Protein AF-A0A849BM01-F1 (afdb_monomer)

InterPro domains:
  IPR004089 Methyl-accepting chemotaxis protein (MCP) signalling domain [PF00015] (185-339)
  IPR004089 Methyl-accepting chemotaxis protein (MCP) signalling domain [PS50111] (153-347)
  IPR004089 Methyl-accepting chemotaxis protein (MCP) signalling domain [SM00283] (125-347)
  IPR004090 Chemotaxis methyl-accepting receptor [PR00260] (34-54)
  IPR004090 Chemotaxis methyl-accepting receptor [PR00260] (223-250)
  IPR004090 Chemotaxis methyl-accepting receptor [PR00260] (252-281)

Radius of gyration: 84.21 Å; Cα contacts (8 Å, |Δi|>4): 215; chains: 1; bounding box: 151×44×224 Å

Sequence (347 aa):
MVCAGVLVHVGGGLTDLHIWFYVLLAAVALYQQWVPFVLAVVFVAVHHAVMGVWMPAAVFTTPAALEHPVRFALLHAVFILAEGVFLAYGWKYTEAAEAARRAEAERAAERHRSEAAVHAQLGEERLRAAEQEAGALRARHERAEALRGRLVALQEGSSRLSQDVAVAGTVMGGLHQAIDEIGRAASSATTTARRADEEARESAAAVARLTATIGQIDQMATAIGAIAGQTNLLALNATIEAARAGSAGRGFAVVAGEVKELAQETSRATESISAVVETVRGDVAAAARTLEGIQGVVGGVVAAQATIAAAVDEQSAATAQAQQAMAGATSEAAAMAEQLGAVARLA

pLDDT: mean 91.63, std 5.75, range [59.59, 98.06]

Structure (mmCIF, N/CA/C/O backbone):
data_AF-A0A849BM01-F1
#
_entry.id   AF-A0A849BM01-F1
#
loop_
_atom_site.group_PDB
_atom_site.id
_atom_site.type_symbol
_atom_site.label_atom_id
_atom_site.label_alt_id
_atom_site.label_comp_id
_atom_site.label_asym_id
_atom_site.label_entity_id
_atom_site.label_seq_id
_atom_site.pdbx_PDB_ins_code
_atom_site.Cartn_x
_atom_site.Cartn_y
_atom_site.Cartn_z
_atom_site.occupancy
_atom_site.B_iso_or_equiv
_atom_site.auth_seq_id
_atom_site.auth_comp_id
_atom_site.auth_asym_id
_atom_site.auth_atom_id
_atom_site.pdbx_PDB_model_num
ATOM 1 N N . MET A 1 1 ? 66.451 27.607 -116.332 1.00 83.44 1 MET A N 1
ATOM 2 C CA . MET A 1 1 ? 66.734 26.997 -117.650 1.00 83.44 1 MET A CA 1
ATOM 3 C C . MET A 1 1 ? 67.242 27.992 -118.689 1.00 83.44 1 MET A C 1
ATOM 5 O O . MET A 1 1 ? 68.300 27.742 -119.245 1.00 83.44 1 MET A O 1
ATOM 9 N N . VAL A 1 2 ? 66.585 29.140 -118.908 1.00 82.12 2 VAL A N 1
ATOM 10 C CA . VAL A 1 2 ? 67.051 30.173 -119.867 1.00 82.12 2 VAL A CA 1
ATOM 11 C C . VAL A 1 2 ? 68.503 30.613 -119.625 1.00 82.12 2 VAL A C 1
ATOM 13 O O . VAL A 1 2 ? 69.282 30.652 -120.569 1.00 82.12 2 VAL A O 1
ATOM 16 N N . CYS A 1 3 ? 68.908 30.853 -118.371 1.00 83.50 3 CYS A N 1
ATOM 17 C CA . CYS A 1 3 ? 70.286 31.250 -118.051 1.00 83.50 3 CYS A CA 1
ATOM 18 C C . CYS A 1 3 ? 71.337 30.200 -118.445 1.00 83.50 3 CYS A C 1
ATOM 20 O O . CYS A 1 3 ? 72.424 30.578 -118.862 1.00 83.50 3 CYS A O 1
ATOM 22 N N . ALA A 1 4 ? 71.019 28.903 -118.358 1.00 83.69 4 ALA A N 1
ATOM 23 C CA . ALA A 1 4 ? 71.924 27.847 -118.817 1.00 83.69 4 ALA A CA 1
ATOM 24 C C . ALA A 1 4 ? 72.056 27.854 -120.347 1.00 83.69 4 ALA A C 1
ATOM 26 O O . ALA A 1 4 ? 73.163 27.726 -120.858 1.00 83.69 4 ALA A O 1
ATOM 27 N N . GLY A 1 5 ? 70.961 28.119 -121.072 1.00 81.88 5 GLY A N 1
ATOM 28 C CA . GLY A 1 5 ? 71.010 28.326 -122.524 1.00 81.88 5 GLY A CA 1
ATOM 29 C C . GLY A 1 5 ? 71.860 29.537 -122.919 1.00 81.88 5 GLY A C 1
ATOM 30 O O . GLY A 1 5 ? 72.675 29.449 -123.832 1.00 81.88 5 GLY A O 1
ATOM 31 N N . VAL A 1 6 ? 71.734 30.651 -122.188 1.00 84.25 6 VAL A N 1
ATOM 32 C CA . VAL A 1 6 ? 72.588 31.836 -122.386 1.00 84.25 6 VAL A CA 1
ATOM 33 C C . VAL A 1 6 ? 74.054 31.514 -122.093 1.00 84.25 6 VAL A C 1
ATOM 35 O O . VAL A 1 6 ? 74.925 31.910 -122.862 1.00 84.25 6 VAL A O 1
ATOM 38 N N . LEU A 1 7 ? 74.336 30.770 -121.021 1.00 85.06 7 LEU A N 1
ATOM 39 C CA . LEU A 1 7 ? 75.696 30.402 -120.629 1.00 85.06 7 LEU A CA 1
ATOM 40 C C . LEU A 1 7 ? 76.385 29.536 -121.691 1.00 85.06 7 LEU A C 1
ATOM 42 O O . LEU A 1 7 ? 77.523 29.820 -122.058 1.00 85.06 7 LEU A O 1
ATOM 46 N N . VAL A 1 8 ? 75.682 28.535 -122.230 1.00 83.00 8 VAL A N 1
ATOM 47 C CA . VAL A 1 8 ? 76.173 27.709 -123.345 1.00 83.00 8 VAL A CA 1
ATOM 48 C C . VAL A 1 8 ? 76.478 28.567 -124.573 1.00 83.00 8 VAL A C 1
ATOM 50 O O . VAL A 1 8 ? 77.537 28.416 -125.183 1.00 83.00 8 VAL A O 1
ATOM 53 N N . HIS A 1 9 ? 75.587 29.503 -124.909 1.00 82.81 9 HIS A N 1
ATOM 54 C CA . HIS A 1 9 ? 75.765 30.375 -126.066 1.00 82.81 9 HIS A CA 1
ATOM 55 C C . HIS A 1 9 ? 76.978 31.309 -125.917 1.00 82.81 9 HIS A C 1
ATOM 57 O O . HIS A 1 9 ? 77.808 31.390 -126.820 1.00 82.81 9 HIS A O 1
ATOM 63 N N . VAL A 1 10 ? 77.121 31.971 -124.763 1.00 84.88 10 VAL A N 1
ATOM 64 C CA . VAL A 1 10 ? 78.263 32.858 -124.465 1.00 84.88 10 VAL A CA 1
ATOM 65 C C . VAL A 1 10 ? 79.579 32.080 -124.414 1.00 84.88 10 VAL A C 1
ATOM 67 O O . VAL A 1 10 ? 80.612 32.591 -124.835 1.00 84.88 10 VAL A O 1
ATOM 70 N N . GLY A 1 11 ? 79.546 30.828 -123.957 1.00 81.81 11 GLY A N 1
ATOM 71 C CA . GLY A 1 11 ? 80.697 29.930 -123.966 1.00 81.81 11 GLY A CA 1
ATOM 72 C C . GLY A 1 11 ? 81.050 29.351 -125.337 1.00 81.81 11 GLY A C 1
ATOM 73 O O . GLY A 1 11 ? 81.861 28.433 -125.393 1.00 81.81 11 GLY A O 1
ATOM 74 N N . GLY A 1 12 ? 80.443 29.820 -126.433 1.00 80.06 12 GLY A N 1
ATOM 75 C CA . GLY A 1 12 ? 80.745 29.340 -127.784 1.00 80.06 12 GLY A CA 1
ATOM 76 C C . GLY A 1 12 ? 80.321 27.890 -128.036 1.00 80.06 12 GLY A C 1
ATOM 77 O O . GLY A 1 12 ? 80.965 27.197 -128.817 1.00 80.06 12 GLY A O 1
ATOM 78 N N . GLY A 1 13 ? 79.279 27.413 -127.348 1.00 77.38 13 GLY A N 1
ATOM 79 C CA . GLY A 1 13 ? 78.757 26.055 -127.513 1.00 77.38 13 GLY A CA 1
ATOM 80 C C . GLY A 1 13 ? 79.538 24.968 -126.774 1.00 77.38 13 GLY A C 1
ATOM 81 O O . GLY A 1 13 ? 79.318 23.790 -127.043 1.00 77.38 13 GLY A O 1
ATOM 82 N N . LEU A 1 14 ? 80.442 25.325 -125.848 1.00 82.44 14 LEU A N 1
ATOM 83 C CA . LEU A 1 14 ? 81.193 24.360 -125.034 1.00 82.44 14 LEU A CA 1
ATOM 84 C C . LEU A 1 14 ? 80.266 23.308 -124.407 1.00 82.44 14 LEU A C 1
ATOM 86 O O . LEU A 1 14 ? 79.379 23.620 -123.606 1.00 82.44 14 LEU A O 1
ATOM 90 N N . THR A 1 15 ? 80.499 22.039 -124.747 1.00 75.25 15 THR A N 1
ATOM 91 C CA . THR A 1 15 ? 79.667 20.921 -124.286 1.00 75.25 15 THR A CA 1
ATOM 92 C C . THR A 1 15 ? 79.675 20.792 -122.757 1.00 75.25 15 THR A C 1
ATOM 94 O O . THR A 1 15 ? 78.630 20.536 -122.170 1.00 75.25 15 THR A O 1
ATOM 97 N N . ASP A 1 16 ? 80.783 21.119 -122.087 1.00 81.00 16 ASP A N 1
ATOM 98 C CA . ASP A 1 16 ? 80.897 21.097 -120.620 1.00 81.00 16 ASP A CA 1
ATOM 99 C C . ASP A 1 16 ? 79.884 22.020 -119.920 1.00 81.00 16 ASP A C 1
ATOM 101 O O . ASP A 1 16 ? 79.384 21.704 -118.839 1.00 81.00 16 ASP A O 1
ATOM 105 N N . LEU A 1 17 ? 79.509 23.142 -120.548 1.00 84.31 17 LEU A N 1
ATOM 106 C CA . LEU A 1 17 ? 78.522 24.068 -119.982 1.00 84.31 17 LEU A CA 1
ATOM 107 C C . LEU A 1 17 ? 77.099 23.497 -119.997 1.00 84.31 17 LEU A C 1
ATOM 109 O O . LEU A 1 17 ? 76.247 23.979 -119.253 1.00 84.31 17 LEU A O 1
ATOM 113 N N . HIS A 1 18 ? 76.838 22.436 -120.765 1.00 81.44 18 HIS A N 1
ATOM 114 C CA . HIS A 1 18 ? 75.534 21.774 -120.796 1.00 81.44 18 HIS A CA 1
ATOM 115 C C . HIS A 1 18 ? 75.241 20.998 -119.508 1.00 81.44 18 HIS A C 1
ATOM 117 O O . HIS A 1 18 ? 74.073 20.786 -119.183 1.00 81.44 18 HIS A O 1
ATOM 123 N N . ILE A 1 19 ? 76.269 20.654 -118.721 1.00 83.81 19 ILE A N 1
ATOM 124 C CA . ILE A 1 19 ? 76.117 20.033 -117.395 1.00 83.81 19 ILE A CA 1
ATOM 125 C C . ILE A 1 19 ? 75.231 20.901 -116.481 1.00 83.81 19 ILE A C 1
ATOM 127 O O . ILE A 1 19 ? 74.490 20.377 -115.650 1.00 83.81 19 ILE A O 1
ATOM 131 N N . TRP A 1 20 ? 75.204 22.224 -116.683 1.00 85.81 20 TRP A N 1
ATOM 132 C CA . TRP A 1 20 ? 74.316 23.123 -115.940 1.00 85.81 20 TRP A CA 1
ATOM 133 C C . TRP A 1 20 ? 72.826 22.822 -116.123 1.00 85.81 20 TRP A C 1
ATOM 135 O O . TRP A 1 20 ? 72.047 23.096 -115.211 1.00 85.81 20 TRP A O 1
ATOM 145 N N . PHE A 1 21 ? 72.404 22.249 -117.254 1.00 86.06 21 PHE A N 1
ATOM 146 C CA . PHE A 1 21 ? 71.015 21.824 -117.431 1.00 86.06 21 PHE A CA 1
ATOM 147 C C . PHE A 1 21 ? 70.650 20.656 -116.511 1.00 86.06 21 PHE A C 1
ATOM 149 O O . PHE A 1 21 ? 69.574 20.697 -115.921 1.00 86.06 21 PHE A O 1
ATOM 156 N N . TYR A 1 22 ? 71.560 19.697 -116.323 1.00 86.56 22 TYR A N 1
ATOM 157 C CA . TYR A 1 22 ? 71.401 18.564 -115.402 1.00 86.56 22 TYR A CA 1
ATOM 158 C C . TYR A 1 22 ? 71.317 19.060 -113.948 1.00 86.56 22 TYR A C 1
ATOM 160 O O . TYR A 1 22 ? 70.348 18.809 -113.234 1.00 86.56 22 TYR A O 1
ATOM 168 N N . VAL A 1 23 ? 72.256 19.925 -113.535 1.00 87.94 23 VAL A N 1
ATOM 169 C CA . VAL A 1 23 ? 72.251 20.532 -112.186 1.00 87.94 23 VAL A CA 1
ATOM 170 C C . VAL A 1 23 ? 70.958 21.307 -111.916 1.00 87.94 23 VAL A C 1
ATOM 172 O O . VAL A 1 23 ? 70.355 21.163 -110.851 1.00 87.94 23 VAL A O 1
ATOM 175 N N . LEU A 1 24 ? 70.505 22.122 -112.874 1.00 89.69 24 LEU A N 1
ATOM 176 C CA . LEU A 1 24 ? 69.254 22.864 -112.731 1.00 89.69 24 LEU A CA 1
ATOM 177 C C . LEU A 1 24 ? 68.032 21.942 -112.723 1.00 89.69 24 LEU A C 1
ATOM 179 O O . LEU A 1 24 ? 67.061 22.257 -112.041 1.00 89.69 24 LEU A O 1
ATOM 183 N N . LEU A 1 25 ? 68.052 20.827 -113.455 1.00 87.31 25 LEU A N 1
ATOM 184 C CA . LEU A 1 25 ? 66.941 19.881 -113.484 1.00 87.31 25 LEU A CA 1
ATOM 185 C C . LEU A 1 25 ? 66.826 19.127 -112.154 1.00 87.31 25 LEU A C 1
ATOM 187 O O . LEU A 1 25 ? 65.727 19.033 -111.606 1.00 87.31 25 LEU A O 1
ATOM 191 N N . ALA A 1 26 ? 67.955 18.704 -111.581 1.00 88.00 26 ALA A N 1
ATOM 192 C CA . ALA A 1 26 ? 68.028 18.167 -110.225 1.00 88.00 26 ALA A CA 1
ATOM 193 C C . ALA A 1 26 ? 67.560 19.188 -109.174 1.00 88.00 26 ALA A C 1
ATOM 195 O O . ALA A 1 26 ? 66.763 18.853 -108.299 1.00 88.00 26 ALA A O 1
ATOM 196 N N . ALA A 1 27 ? 67.977 20.454 -109.289 1.00 89.44 27 ALA A N 1
ATOM 197 C CA . ALA A 1 27 ? 67.532 21.516 -108.387 1.00 89.44 27 ALA A CA 1
ATOM 198 C C . ALA A 1 27 ? 66.018 21.775 -108.485 1.00 89.44 27 ALA A C 1
ATOM 200 O O . ALA A 1 27 ? 65.357 21.927 -107.462 1.00 89.44 27 ALA A O 1
ATOM 201 N N . VAL A 1 28 ? 65.444 21.784 -109.694 1.00 88.81 28 VAL A N 1
ATOM 202 C CA . VAL A 1 28 ? 63.988 21.905 -109.891 1.00 88.81 28 VAL A CA 1
ATOM 203 C C . VAL A 1 28 ? 63.251 20.689 -109.320 1.00 88.81 28 VAL A C 1
ATOM 205 O O . VAL A 1 28 ? 62.192 20.856 -108.718 1.00 88.81 28 VAL A O 1
ATOM 208 N N . ALA A 1 29 ? 63.809 19.481 -109.440 1.00 87.62 29 ALA A N 1
ATOM 209 C CA . ALA A 1 29 ? 63.222 18.272 -108.862 1.00 87.62 29 ALA A CA 1
ATOM 210 C C . ALA A 1 29 ? 63.144 18.310 -107.323 1.00 87.62 29 ALA A C 1
ATOM 212 O O . ALA A 1 29 ? 62.211 17.741 -106.758 1.00 87.62 29 ALA A O 1
ATOM 213 N N . LEU A 1 30 ? 64.044 19.033 -106.640 1.00 87.25 30 LEU A N 1
ATOM 214 C CA . LEU A 1 30 ? 63.975 19.233 -105.182 1.00 87.25 30 LEU A CA 1
ATOM 215 C C . LEU A 1 30 ? 62.735 20.013 -104.736 1.00 87.25 30 LEU A C 1
ATOM 217 O O . LEU A 1 30 ? 62.290 19.839 -103.605 1.00 87.25 30 LEU A O 1
ATOM 221 N N . TYR A 1 31 ? 62.158 20.844 -105.608 1.00 86.75 31 TYR A N 1
ATOM 222 C CA . TYR A 1 31 ? 60.896 21.520 -105.306 1.00 86.75 31 TYR A CA 1
ATOM 223 C C . TYR A 1 31 ? 59.705 20.559 -105.321 1.00 86.75 31 TYR A C 1
ATOM 225 O O . TYR A 1 31 ? 58.654 20.937 -104.817 1.00 86.75 31 TYR A O 1
ATOM 233 N N . GLN A 1 32 ? 59.856 19.341 -105.868 1.00 85.62 32 GLN A N 1
ATOM 234 C CA . GLN A 1 32 ? 58.831 18.291 -105.842 1.00 85.62 32 GLN A CA 1
ATOM 235 C C . GLN A 1 32 ? 57.480 18.762 -106.402 1.00 85.62 32 GLN A C 1
ATOM 237 O O . GLN A 1 32 ? 56.413 18.581 -105.818 1.00 85.62 32 GLN A O 1
ATOM 242 N N . GLN A 1 33 ? 57.530 19.438 -107.547 1.00 90.12 33 GLN A N 1
ATOM 243 C CA . GLN A 1 33 ? 56.361 20.000 -108.216 1.00 90.12 33 GLN A CA 1
ATOM 244 C C . GLN A 1 33 ? 56.375 19.548 -109.680 1.00 90.12 33 GLN A C 1
ATOM 246 O O . GLN A 1 33 ? 57.326 19.815 -110.418 1.00 90.12 33 GLN A O 1
ATOM 251 N N . TRP A 1 34 ? 55.304 18.878 -110.119 1.00 86.00 34 TRP A N 1
ATOM 252 C CA . TRP A 1 34 ? 55.250 18.239 -111.442 1.00 86.00 34 TRP A CA 1
ATOM 253 C C . TRP A 1 34 ? 55.311 19.271 -112.560 1.00 86.00 34 TRP A C 1
ATOM 255 O O . TRP A 1 34 ? 56.017 19.081 -113.545 1.00 86.00 34 TRP A O 1
ATOM 265 N N . VAL A 1 35 ? 54.604 20.387 -112.377 1.00 90.31 35 VAL A N 1
ATOM 266 C CA . VAL A 1 35 ? 54.522 21.470 -113.359 1.00 90.31 35 VAL A CA 1
ATOM 267 C C . VAL A 1 35 ? 55.908 22.055 -113.682 1.00 90.31 35 VAL A C 1
ATOM 269 O O . VAL A 1 35 ? 56.307 21.971 -114.842 1.00 90.31 35 VAL A O 1
ATOM 272 N N . PRO A 1 36 ? 56.693 22.598 -112.726 1.00 89.94 36 PRO A N 1
ATOM 273 C CA . PRO A 1 36 ? 58.012 23.151 -113.033 1.00 89.94 36 PRO A CA 1
ATOM 274 C C . PRO A 1 36 ? 59.017 22.086 -113.483 1.00 89.94 36 PRO A C 1
ATOM 276 O O . PRO A 1 36 ? 59.841 22.387 -114.343 1.00 89.94 36 PRO A O 1
ATOM 279 N N . PHE A 1 37 ? 58.939 20.852 -112.973 1.00 90.19 37 PHE A N 1
ATOM 280 C CA . PHE A 1 37 ? 59.826 19.767 -113.397 1.00 90.19 37 PHE A CA 1
ATOM 281 C C . PHE A 1 37 ? 59.596 19.372 -114.861 1.00 90.19 37 PHE A C 1
ATOM 283 O O . PHE A 1 37 ? 60.530 19.396 -115.659 1.00 90.19 37 PHE A O 1
ATOM 290 N N . VAL A 1 38 ? 58.348 19.093 -115.251 1.00 89.69 38 VAL A N 1
ATOM 291 C CA . VAL A 1 38 ? 58.005 18.736 -116.638 1.00 89.69 38 VAL A CA 1
ATOM 292 C C . VAL A 1 38 ? 58.287 19.899 -117.586 1.00 89.69 38 VAL A C 1
ATOM 294 O O . VAL A 1 38 ? 58.873 19.686 -118.646 1.00 89.69 38 VAL A O 1
ATOM 297 N N . LEU A 1 39 ? 57.945 21.135 -117.205 1.00 91.44 39 LEU A N 1
ATOM 298 C CA . LEU A 1 39 ? 58.266 22.322 -118.004 1.00 91.44 39 LEU A CA 1
ATOM 299 C C . LEU A 1 39 ? 59.776 22.485 -118.207 1.00 91.44 39 LEU A C 1
ATOM 301 O O . LEU A 1 39 ? 60.208 22.836 -119.304 1.00 91.44 39 LEU A O 1
ATOM 305 N N . ALA A 1 40 ? 60.581 22.212 -117.180 1.00 89.56 40 ALA A N 1
ATOM 306 C CA . ALA A 1 40 ? 62.032 22.248 -117.271 1.00 89.56 40 ALA A CA 1
ATOM 307 C C . ALA A 1 40 ? 62.572 21.175 -118.232 1.00 89.56 40 ALA A C 1
ATOM 309 O O . ALA A 1 40 ? 63.361 21.517 -119.112 1.00 89.56 40 ALA A O 1
ATOM 310 N N . VAL A 1 41 ? 62.103 19.922 -118.139 1.00 88.88 41 VAL A N 1
ATOM 311 C CA . VAL A 1 41 ? 62.473 18.841 -119.077 1.00 88.88 41 VAL A CA 1
ATOM 312 C C . VAL A 1 41 ? 62.104 19.209 -120.515 1.00 88.88 41 VAL A C 1
ATOM 314 O O . VAL A 1 41 ? 62.948 19.132 -121.408 1.00 88.88 41 VAL A O 1
ATOM 317 N N . VAL A 1 42 ? 60.862 19.648 -120.744 1.00 89.38 42 VAL A N 1
ATOM 318 C CA . VAL A 1 42 ? 60.367 20.027 -122.077 1.00 89.38 42 VAL A CA 1
ATOM 319 C C . VAL A 1 42 ? 61.163 21.200 -122.640 1.00 89.38 42 VAL A C 1
ATOM 321 O O . VAL A 1 42 ? 61.566 21.153 -123.799 1.00 89.38 42 VAL A O 1
ATOM 324 N N . PHE A 1 43 ? 61.446 22.227 -121.831 1.00 88.44 43 PHE A N 1
ATOM 325 C CA . PHE A 1 43 ? 62.269 23.358 -122.255 1.00 88.44 43 PHE A CA 1
ATOM 326 C C . PHE A 1 43 ? 63.650 22.894 -122.720 1.00 88.44 43 PHE A C 1
ATOM 328 O O . PHE A 1 43 ? 64.092 23.289 -123.796 1.00 88.44 43 PHE A O 1
ATOM 335 N N . VAL A 1 44 ? 64.328 22.053 -121.931 1.00 86.00 44 VAL A N 1
ATOM 336 C CA . VAL A 1 44 ? 65.665 21.552 -122.272 1.00 86.00 44 VAL A CA 1
ATOM 337 C C . VAL A 1 44 ? 65.610 20.708 -123.544 1.00 86.00 44 VAL A C 1
ATOM 339 O O . VAL A 1 44 ? 66.422 20.934 -124.440 1.00 86.00 44 VAL A O 1
ATOM 342 N N . ALA A 1 45 ? 64.630 19.809 -123.664 1.00 84.94 45 ALA A N 1
ATOM 343 C CA . ALA A 1 45 ? 64.448 18.953 -124.834 1.00 84.94 45 ALA A CA 1
ATOM 344 C C . ALA A 1 45 ? 64.203 19.763 -126.118 1.00 84.94 45 ALA A C 1
ATOM 346 O O . ALA A 1 45 ? 64.885 19.552 -127.120 1.00 84.94 45 ALA A O 1
ATOM 347 N N . VAL A 1 46 ? 63.274 20.726 -126.081 1.00 86.12 46 VAL A N 1
ATOM 348 C CA . VAL A 1 46 ? 62.973 21.604 -127.224 1.00 86.12 46 VAL A CA 1
ATOM 349 C C . VAL A 1 46 ? 64.183 22.466 -127.570 1.00 86.12 46 VAL A C 1
ATOM 351 O O . VAL A 1 46 ? 64.560 22.542 -128.736 1.00 86.12 46 VAL A O 1
ATOM 354 N N . HIS A 1 47 ? 64.830 23.073 -126.570 1.00 85.00 47 HIS A N 1
ATOM 355 C CA . HIS A 1 47 ? 66.021 23.894 -126.775 1.00 85.00 47 HIS A CA 1
ATOM 356 C C . HIS A 1 47 ? 67.144 23.101 -127.457 1.00 85.00 47 HIS A C 1
ATOM 358 O O . HIS A 1 47 ? 67.687 23.560 -128.458 1.00 85.00 47 HIS A O 1
ATOM 364 N N . HIS A 1 48 ? 67.451 21.892 -126.981 1.00 80.06 48 HIS A N 1
ATOM 365 C CA . HIS A 1 48 ? 68.512 21.061 -127.557 1.00 80.06 48 HIS A CA 1
ATOM 366 C C . HIS A 1 48 ? 68.161 20.543 -128.954 1.00 80.06 48 HIS A C 1
ATOM 368 O O . HIS A 1 48 ? 69.032 20.509 -129.820 1.00 80.06 48 HIS A O 1
ATOM 374 N N . ALA A 1 49 ? 66.901 20.174 -129.202 1.00 81.81 49 ALA A N 1
ATOM 375 C CA . ALA A 1 49 ? 66.463 19.725 -130.522 1.00 81.81 49 ALA A CA 1
ATOM 376 C C . ALA A 1 49 ? 66.560 20.8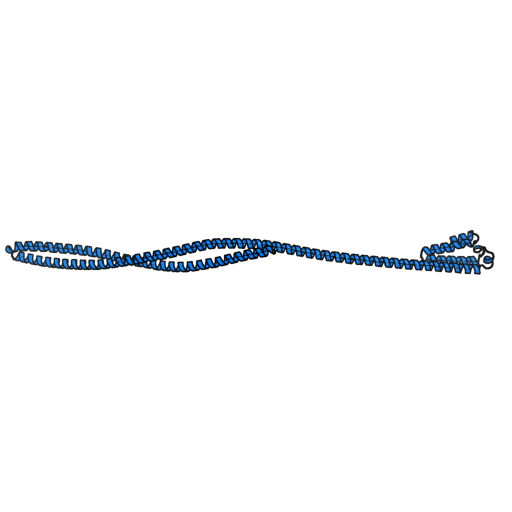49 -131.565 1.00 81.81 49 ALA A C 1
ATOM 378 O O . ALA A 1 49 ? 67.098 20.646 -132.651 1.00 81.81 49 ALA A O 1
ATOM 379 N N . VAL A 1 50 ? 66.077 22.045 -131.220 1.00 84.50 50 VAL A N 1
ATOM 380 C CA . VAL A 1 50 ? 66.086 23.213 -132.110 1.00 84.50 50 VAL A CA 1
ATOM 381 C C . VAL A 1 50 ? 67.514 23.685 -132.372 1.00 84.50 50 VAL A C 1
ATOM 383 O O . VAL A 1 50 ? 67.930 23.798 -133.527 1.00 84.50 50 VAL A O 1
ATOM 386 N N . MET A 1 51 ? 68.287 23.919 -131.309 1.00 82.75 51 MET A N 1
ATOM 387 C CA . MET A 1 51 ? 69.644 24.449 -131.436 1.00 82.75 51 MET A CA 1
ATOM 388 C C . MET A 1 51 ? 70.590 23.423 -132.066 1.00 82.75 51 MET A C 1
ATOM 390 O O . MET A 1 51 ? 71.391 23.784 -132.922 1.00 82.75 51 MET A O 1
ATOM 394 N N . GLY A 1 52 ? 70.453 22.138 -131.724 1.00 80.00 52 GLY A N 1
ATOM 395 C CA . GLY A 1 52 ? 71.281 21.071 -132.283 1.00 80.00 52 GLY A CA 1
ATOM 396 C C . GLY A 1 52 ? 71.080 20.858 -133.786 1.00 80.00 52 GLY A C 1
ATOM 397 O O . GLY A 1 52 ? 72.026 20.477 -134.466 1.00 80.00 52 GLY A O 1
ATOM 398 N N . VAL A 1 53 ? 69.885 21.123 -134.327 1.00 82.62 53 VAL A N 1
ATOM 399 C CA . VAL A 1 53 ? 69.595 20.948 -135.763 1.00 82.62 53 VAL A CA 1
ATOM 400 C C . VAL A 1 53 ? 69.907 22.203 -136.576 1.00 82.62 53 VAL A C 1
ATOM 402 O O . VAL A 1 53 ? 70.512 22.098 -137.641 1.00 82.62 53 VAL A O 1
ATOM 405 N N . TRP A 1 54 ? 69.499 23.387 -136.111 1.00 85.12 54 TRP A N 1
ATOM 406 C CA . TRP A 1 54 ? 69.626 24.621 -136.900 1.00 85.12 54 TRP A CA 1
ATOM 407 C C . TRP A 1 54 ? 70.932 25.373 -136.675 1.00 85.12 54 TRP A C 1
ATOM 409 O O . TRP A 1 54 ? 71.394 26.073 -137.573 1.00 85.12 54 TRP A O 1
ATOM 419 N N . MET A 1 55 ? 71.533 25.243 -135.495 1.00 84.50 55 MET A N 1
ATOM 420 C CA . MET A 1 55 ? 72.767 25.939 -135.135 1.00 84.50 55 MET A CA 1
ATOM 421 C C . MET A 1 55 ? 73.709 24.991 -134.379 1.00 84.50 55 MET A C 1
ATOM 423 O O . MET A 1 55 ? 74.047 25.262 -133.227 1.00 84.50 55 MET A O 1
ATOM 427 N N . PRO A 1 56 ? 74.163 23.884 -134.999 1.00 81.75 56 PRO A N 1
ATOM 428 C CA . PRO A 1 56 ? 74.943 22.856 -134.307 1.00 81.75 56 PRO A CA 1
ATOM 429 C C . PRO A 1 56 ? 76.225 23.407 -133.667 1.00 81.75 56 PRO A C 1
ATOM 431 O O . PRO A 1 56 ? 76.584 22.989 -132.572 1.00 81.75 56 PRO A O 1
ATOM 434 N N . ALA A 1 57 ? 76.857 24.414 -134.279 1.00 80.31 57 ALA A N 1
ATOM 435 C CA . ALA A 1 57 ? 78.032 25.096 -133.725 1.00 80.31 57 ALA A CA 1
ATOM 436 C C . ALA A 1 57 ? 77.761 25.907 -132.443 1.00 80.31 57 ALA A C 1
ATOM 438 O O . ALA A 1 57 ? 78.698 26.261 -131.739 1.00 80.31 57 ALA A O 1
ATOM 439 N N . ALA A 1 58 ? 76.497 26.196 -132.117 1.00 79.38 58 ALA A N 1
ATOM 440 C CA . ALA A 1 58 ? 76.114 26.854 -130.868 1.00 79.38 58 ALA A CA 1
ATOM 441 C C . ALA A 1 58 ? 75.902 25.866 -129.702 1.00 79.38 58 ALA A C 1
ATOM 443 O O . ALA A 1 58 ? 75.652 26.307 -128.583 1.00 79.38 58 ALA A O 1
ATOM 444 N N . VAL A 1 59 ? 75.977 24.554 -129.959 1.00 76.44 59 VAL A N 1
ATOM 445 C CA . VAL A 1 59 ? 75.675 23.469 -129.000 1.00 76.44 59 VAL A CA 1
ATOM 446 C C . VAL A 1 59 ? 76.830 22.467 -128.897 1.00 76.44 59 VAL A C 1
ATOM 448 O O . VAL A 1 59 ? 77.088 21.904 -127.836 1.00 76.44 59 VAL A O 1
ATOM 451 N N . PHE A 1 60 ? 77.538 22.231 -130.001 1.00 80.81 60 PHE A N 1
ATOM 452 C CA . PHE A 1 60 ? 78.588 21.228 -130.105 1.00 80.81 60 PHE A CA 1
ATOM 453 C C . PHE A 1 60 ? 79.907 21.858 -130.554 1.00 80.81 60 PHE A C 1
ATOM 455 O O . PHE A 1 60 ? 79.944 22.600 -131.532 1.00 80.81 60 PHE A O 1
ATOM 462 N N . THR A 1 61 ? 81.007 21.510 -129.883 1.00 81.88 61 THR A N 1
ATOM 463 C CA . THR A 1 61 ? 82.352 22.032 -130.196 1.00 81.88 61 THR A CA 1
ATOM 464 C C . THR A 1 61 ? 83.304 20.998 -130.787 1.00 81.88 61 THR A C 1
ATOM 466 O O . THR A 1 61 ? 84.372 21.360 -131.277 1.00 81.88 61 THR A O 1
ATOM 469 N N . THR A 1 62 ? 82.956 19.708 -130.764 1.00 81.69 62 THR A N 1
ATOM 470 C CA . THR A 1 62 ? 83.825 18.652 -131.302 1.00 81.69 62 THR A CA 1
ATOM 471 C C . THR A 1 62 ? 83.556 18.415 -132.794 1.00 81.69 62 THR A C 1
ATOM 473 O O . THR A 1 62 ? 82.391 18.400 -133.202 1.00 81.69 62 THR A O 1
ATOM 476 N N . PRO A 1 63 ? 84.593 18.163 -133.621 1.00 79.44 63 PRO A N 1
ATOM 477 C CA . PRO A 1 63 ? 84.413 17.919 -135.056 1.00 79.44 63 PRO A CA 1
ATOM 478 C C . PRO A 1 63 ? 83.402 16.801 -135.359 1.00 79.44 63 PRO A C 1
ATOM 480 O O . PRO A 1 63 ? 82.509 16.972 -136.183 1.00 79.44 63 PRO A O 1
ATOM 483 N N . ALA A 1 64 ? 83.463 15.697 -134.605 1.00 81.50 64 ALA A N 1
ATOM 484 C CA . ALA A 1 64 ? 82.553 14.560 -134.756 1.00 81.50 64 ALA A CA 1
ATOM 485 C C . ALA A 1 64 ? 81.079 14.904 -134.457 1.00 81.50 64 ALA A C 1
ATOM 487 O O . ALA A 1 64 ? 80.171 14.324 -135.054 1.00 81.50 64 ALA A O 1
ATOM 488 N N . ALA A 1 65 ? 80.826 15.839 -133.538 1.00 78.88 65 ALA A N 1
ATOM 489 C CA . ALA A 1 65 ? 79.472 16.275 -133.215 1.00 78.88 65 ALA A CA 1
ATOM 490 C C . ALA A 1 65 ? 78.933 17.295 -134.228 1.00 78.88 65 ALA A C 1
ATOM 492 O O . ALA A 1 65 ? 77.733 17.306 -134.491 1.00 78.88 65 ALA A O 1
ATOM 493 N N . LEU A 1 66 ? 79.805 18.095 -134.849 1.00 79.81 66 LEU A N 1
ATOM 494 C CA . LEU A 1 66 ? 79.433 19.026 -135.919 1.00 79.81 66 LEU A CA 1
ATOM 495 C C . LEU A 1 66 ? 79.076 18.311 -137.231 1.00 79.81 66 LEU A C 1
ATOM 497 O O . LEU A 1 66 ? 78.159 18.744 -137.924 1.00 79.81 66 LEU A O 1
ATOM 501 N N . GLU A 1 67 ? 79.748 17.203 -137.557 1.00 83.69 67 GLU A N 1
ATOM 502 C CA . GLU A 1 67 ? 79.429 16.382 -138.739 1.00 83.69 67 GLU A CA 1
ATOM 503 C C . GLU A 1 67 ? 78.141 15.556 -138.563 1.00 83.69 67 GLU A C 1
ATOM 505 O O . GLU A 1 67 ? 77.435 15.256 -139.532 1.00 83.69 67 GLU A O 1
ATOM 510 N N . HIS A 1 68 ? 77.808 15.179 -137.323 1.00 85.75 68 HIS A N 1
ATOM 511 C CA . HIS A 1 68 ? 76.663 14.322 -136.996 1.00 85.75 68 HIS A CA 1
ATOM 512 C C . HIS A 1 68 ? 75.814 14.849 -135.819 1.00 85.75 68 HIS A C 1
ATOM 514 O O . HIS A 1 68 ? 75.595 14.125 -134.837 1.00 85.75 68 HIS A O 1
ATOM 520 N N . PRO A 1 69 ? 75.255 16.068 -135.913 1.00 81.62 69 PRO A N 1
ATOM 521 C CA . PRO A 1 69 ? 74.627 16.745 -134.776 1.00 81.62 69 PRO A CA 1
ATOM 522 C C . PRO A 1 69 ? 73.381 16.027 -134.244 1.00 81.62 69 PRO A C 1
ATOM 524 O O . PRO A 1 69 ? 73.156 15.968 -133.037 1.00 81.62 69 PRO A O 1
ATOM 527 N N . VAL A 1 70 ? 72.603 15.387 -135.124 1.00 83.19 70 VAL A N 1
ATOM 528 C CA . VAL A 1 70 ? 71.398 14.634 -134.733 1.00 83.19 70 VAL A CA 1
ATOM 529 C C . VAL A 1 70 ? 71.742 13.427 -133.853 1.00 83.19 70 VAL A C 1
ATOM 531 O O . VAL A 1 70 ? 71.030 13.143 -132.892 1.00 83.19 70 VAL A O 1
ATOM 534 N N . ARG A 1 71 ? 72.852 12.727 -134.133 1.00 84.56 71 ARG A N 1
ATOM 535 C CA . ARG A 1 71 ? 73.276 11.563 -133.333 1.00 84.56 71 ARG A CA 1
ATOM 536 C C . ARG A 1 71 ? 73.672 11.981 -131.915 1.00 84.56 71 ARG A C 1
ATOM 538 O O . ARG A 1 71 ? 73.274 11.328 -130.955 1.00 84.56 71 ARG A O 1
ATOM 545 N N . PHE A 1 72 ? 74.405 13.086 -131.780 1.00 80.56 72 PHE A N 1
ATOM 546 C CA . PHE A 1 72 ? 74.810 13.623 -130.477 1.00 80.56 72 PHE A CA 1
ATOM 547 C C . PHE A 1 72 ? 73.642 14.231 -129.688 1.00 80.56 72 PHE A C 1
ATOM 549 O O . PHE A 1 72 ? 73.594 14.070 -128.466 1.00 80.56 72 PHE A O 1
ATOM 556 N N . ALA A 1 73 ? 72.672 14.856 -130.364 1.00 81.38 73 ALA A N 1
ATOM 557 C CA . ALA A 1 73 ? 71.436 15.330 -129.741 1.00 81.38 73 ALA A CA 1
ATOM 558 C C . ALA A 1 73 ? 70.582 14.168 -129.197 1.00 81.38 73 ALA A C 1
ATOM 560 O O . ALA A 1 73 ? 70.079 14.248 -128.078 1.00 81.38 73 ALA A O 1
ATOM 561 N N . LEU A 1 74 ? 70.473 13.061 -129.944 1.00 83.62 74 LEU A N 1
ATOM 562 C CA . LEU A 1 74 ? 69.792 11.845 -129.479 1.00 83.62 74 LEU A CA 1
ATOM 563 C C . LEU A 1 74 ? 70.479 11.235 -128.252 1.00 83.62 74 LEU A C 1
ATOM 565 O O . LEU A 1 74 ? 69.801 10.855 -127.301 1.00 83.62 74 LEU A O 1
ATOM 569 N N . LEU A 1 75 ? 71.814 11.182 -128.240 1.00 83.94 75 LEU A N 1
ATOM 570 C CA . LEU A 1 75 ? 72.569 10.708 -127.080 1.00 83.94 75 LEU A CA 1
ATOM 571 C C . LEU A 1 75 ? 72.301 11.570 -125.832 1.00 83.94 75 LEU A C 1
ATOM 573 O O . LEU A 1 75 ? 72.036 11.030 -124.761 1.00 83.94 75 LEU A O 1
ATOM 577 N N . HIS A 1 76 ? 72.302 12.900 -125.969 1.00 81.06 76 HIS A N 1
ATOM 578 C CA . HIS A 1 76 ? 71.953 13.814 -124.872 1.00 81.06 76 HIS A CA 1
ATOM 579 C C . HIS A 1 76 ? 70.510 13.626 -124.391 1.00 81.06 76 HIS A C 1
ATOM 581 O O . HIS A 1 76 ? 70.259 13.626 -123.188 1.00 81.06 76 HIS A O 1
ATOM 587 N N . ALA A 1 77 ? 69.565 13.415 -125.312 1.00 83.12 77 ALA A N 1
ATOM 588 C CA . ALA A 1 77 ? 68.173 13.150 -124.963 1.00 83.12 77 ALA A CA 1
ATOM 589 C C . ALA A 1 77 ? 68.020 11.880 -124.106 1.00 83.12 77 ALA A C 1
ATOM 591 O O . ALA A 1 77 ? 67.221 11.874 -123.171 1.00 83.12 77 ALA A O 1
ATOM 592 N N . VAL A 1 78 ? 68.816 10.833 -124.366 1.00 86.50 78 VAL A N 1
ATOM 593 C CA . VAL A 1 78 ? 68.840 9.615 -123.535 1.00 86.50 78 VAL A CA 1
ATOM 594 C C . VAL A 1 78 ? 69.320 9.917 -122.113 1.00 86.50 78 VAL A C 1
ATOM 596 O O . VAL A 1 78 ? 68.696 9.453 -121.160 1.00 86.50 78 VAL A O 1
ATOM 599 N N . PHE A 1 79 ? 70.379 10.714 -121.945 1.00 86.12 79 PHE A N 1
ATOM 600 C CA . PHE A 1 79 ? 70.882 11.077 -120.615 1.00 86.12 79 PHE A CA 1
ATOM 601 C C . PHE A 1 79 ? 69.903 11.958 -119.828 1.00 86.12 79 PHE A C 1
ATOM 603 O O . PHE A 1 79 ? 69.685 11.698 -118.647 1.00 86.12 79 PHE A O 1
ATOM 610 N N . ILE A 1 80 ? 69.256 12.932 -120.476 1.00 84.06 80 ILE A N 1
ATOM 611 C CA . ILE A 1 80 ? 68.219 13.770 -119.846 1.00 84.06 80 ILE A CA 1
ATOM 612 C C . ILE A 1 80 ? 67.005 12.926 -119.442 1.00 84.06 80 ILE A C 1
ATOM 614 O O . ILE A 1 80 ? 66.447 13.118 -118.363 1.00 84.06 80 ILE A O 1
ATOM 618 N N . LEU A 1 81 ? 66.591 11.970 -120.281 1.00 86.94 81 LEU A N 1
ATOM 619 C CA . LEU A 1 81 ? 65.502 11.054 -119.944 1.00 86.94 81 LEU A CA 1
ATOM 620 C C . LEU A 1 81 ? 65.872 10.173 -118.744 1.00 86.94 81 LEU A C 1
ATOM 622 O O . LEU A 1 81 ? 65.066 10.028 -117.827 1.00 86.94 81 LEU A O 1
ATOM 626 N N . ALA A 1 82 ? 67.082 9.608 -118.736 1.00 88.94 82 ALA A N 1
ATOM 627 C CA . ALA A 1 82 ? 67.569 8.788 -117.633 1.00 88.94 82 ALA A CA 1
ATOM 628 C C . ALA A 1 82 ? 67.611 9.585 -116.320 1.00 88.94 82 ALA A C 1
ATOM 630 O O . ALA A 1 82 ? 67.055 9.137 -115.318 1.00 88.94 82 ALA A O 1
ATOM 631 N N . GLU A 1 83 ? 68.192 10.787 -116.331 1.00 88.69 83 GLU A N 1
ATOM 632 C CA . GLU A 1 83 ? 68.195 11.691 -115.177 1.00 88.69 83 GLU A CA 1
ATOM 633 C C . GLU A 1 83 ? 66.768 12.021 -114.721 1.00 88.69 83 GLU A C 1
ATOM 635 O O . GLU A 1 83 ? 66.448 11.877 -113.541 1.00 88.69 83 GLU A O 1
ATOM 640 N N . GLY A 1 84 ? 65.889 12.402 -115.651 1.00 87.62 84 GLY A N 1
ATOM 641 C CA . GLY A 1 84 ? 64.502 12.741 -115.349 1.00 87.62 84 GLY A CA 1
ATOM 642 C C . GLY A 1 84 ? 63.744 11.593 -114.673 1.00 87.62 84 GLY A C 1
ATOM 643 O O . GLY A 1 84 ? 63.001 11.819 -113.717 1.00 87.62 84 GLY A O 1
ATOM 644 N N . VAL A 1 85 ? 63.979 10.353 -115.112 1.00 90.00 85 VAL A N 1
ATOM 645 C CA . VAL A 1 85 ? 63.419 9.144 -114.487 1.00 90.00 85 VAL A CA 1
ATOM 646 C C . VAL A 1 85 ? 63.980 8.929 -113.081 1.00 90.00 85 VAL A C 1
ATOM 648 O O . VAL A 1 85 ? 63.201 8.682 -112.160 1.00 90.00 85 VAL A O 1
ATOM 651 N N . PHE A 1 86 ? 65.298 9.049 -112.880 1.00 90.56 86 PHE A N 1
ATOM 652 C CA . PHE A 1 86 ? 65.913 8.891 -111.556 1.00 90.56 86 PHE A CA 1
ATOM 653 C C . PHE A 1 86 ? 65.430 9.951 -110.559 1.00 90.56 86 PHE A C 1
ATOM 655 O O . PHE A 1 86 ? 65.120 9.614 -109.416 1.00 90.56 86 PHE A O 1
ATOM 662 N N . LEU A 1 87 ? 65.305 11.208 -110.989 1.00 89.81 87 LEU A N 1
ATOM 663 C CA . LEU A 1 87 ? 64.794 12.300 -110.160 1.00 89.81 87 LEU A CA 1
ATOM 664 C C . LEU A 1 87 ? 63.317 12.097 -109.799 1.00 89.81 87 LEU A C 1
ATOM 666 O O . LEU A 1 87 ? 62.950 12.228 -108.631 1.00 89.81 87 LEU A O 1
ATOM 670 N N . ALA A 1 88 ? 62.477 11.712 -110.765 1.00 87.50 88 ALA A N 1
ATOM 671 C CA . ALA A 1 88 ? 61.067 11.412 -110.514 1.00 87.50 88 ALA A CA 1
ATOM 672 C C . ALA A 1 88 ? 60.888 10.195 -109.587 1.00 87.50 88 ALA A C 1
ATOM 674 O O . ALA A 1 88 ? 60.018 10.200 -108.714 1.00 87.50 88 ALA A O 1
ATOM 675 N N . TYR A 1 89 ? 61.726 9.164 -109.736 1.00 89.25 89 TYR A N 1
ATOM 676 C CA . TYR A 1 89 ? 61.741 8.006 -108.843 1.00 89.25 89 TYR A CA 1
ATOM 677 C C . TYR A 1 89 ? 62.175 8.388 -107.421 1.00 89.25 89 TYR A C 1
ATOM 679 O O . TYR A 1 89 ? 61.502 8.020 -106.458 1.00 89.25 89 TYR A O 1
ATOM 687 N N . GLY A 1 90 ? 63.257 9.164 -107.287 1.00 87.12 90 GLY A N 1
ATOM 688 C CA . GLY A 1 90 ? 63.747 9.665 -106.002 1.00 87.12 90 GLY A CA 1
ATOM 689 C C . GLY A 1 90 ? 62.701 10.507 -105.274 1.00 87.12 90 GLY A C 1
ATOM 690 O O . GLY A 1 90 ? 62.435 10.269 -104.097 1.00 87.12 90 GLY A O 1
ATOM 691 N N . TRP A 1 91 ? 62.031 11.411 -105.993 1.00 87.44 91 TRP A N 1
ATOM 692 C CA . TRP A 1 91 ? 60.905 12.176 -105.463 1.00 87.44 91 TRP A CA 1
ATOM 693 C C . TRP A 1 91 ? 59.767 11.256 -104.989 1.00 87.44 91 TRP A C 1
ATOM 695 O O . TRP A 1 91 ? 59.387 11.316 -103.817 1.00 87.44 91 TRP A O 1
ATOM 705 N N . LYS A 1 92 ? 59.270 10.341 -105.833 1.00 85.31 92 LYS A N 1
ATOM 706 C CA . LYS A 1 92 ? 58.178 9.422 -105.459 1.00 85.31 92 LYS A CA 1
ATOM 707 C C . LYS A 1 92 ? 58.518 8.569 -104.229 1.00 85.31 92 LYS A C 1
ATOM 709 O O . LYS A 1 92 ? 57.653 8.311 -103.394 1.00 85.31 92 LYS A O 1
ATOM 714 N N . TYR A 1 93 ? 59.776 8.151 -104.094 1.00 88.38 93 TYR A N 1
ATOM 715 C CA . TYR A 1 93 ? 60.262 7.439 -102.913 1.00 88.38 93 TYR A CA 1
ATOM 716 C C . TYR A 1 93 ? 60.232 8.320 -101.653 1.00 88.38 93 TYR A C 1
ATOM 718 O O . TYR A 1 93 ? 59.759 7.877 -100.605 1.00 88.38 93 TYR A O 1
ATOM 726 N N . THR A 1 94 ? 60.680 9.578 -101.743 1.00 86.94 94 THR A N 1
ATOM 727 C CA . THR A 1 94 ? 60.634 10.518 -100.608 1.00 86.94 94 THR A CA 1
ATOM 728 C C . THR A 1 94 ? 59.211 10.873 -100.179 1.00 86.94 94 THR A C 1
ATOM 730 O O . THR A 1 94 ? 58.939 10.903 -98.980 1.00 86.94 94 THR A O 1
ATOM 733 N N . GLU A 1 95 ? 58.288 11.048 -101.126 1.00 87.69 95 GLU A N 1
ATOM 734 C CA . GLU A 1 95 ? 56.875 11.329 -100.850 1.00 87.69 95 GLU A CA 1
ATOM 735 C C . GLU A 1 95 ? 56.206 10.150 -100.125 1.00 87.69 95 GLU A C 1
ATOM 737 O O . GLU A 1 95 ? 55.537 10.337 -99.107 1.00 87.69 95 GLU A O 1
ATOM 742 N N . ALA A 1 96 ? 56.457 8.916 -100.580 1.00 88.25 96 ALA A N 1
ATOM 743 C CA . ALA A 1 96 ? 55.963 7.709 -99.918 1.00 88.25 96 ALA A CA 1
ATOM 744 C C . ALA A 1 96 ? 56.531 7.550 -98.495 1.00 88.25 96 ALA A C 1
ATOM 746 O O . ALA A 1 96 ? 55.797 7.195 -97.570 1.00 88.25 96 ALA A O 1
ATOM 747 N N . ALA A 1 97 ? 57.819 7.850 -98.297 1.00 87.38 97 ALA A N 1
ATOM 748 C CA . ALA A 1 97 ? 58.454 7.807 -96.981 1.00 87.38 97 ALA A CA 1
ATOM 749 C C . ALA A 1 97 ? 57.902 8.884 -96.027 1.00 87.38 97 ALA A C 1
ATOM 751 O O . ALA A 1 97 ? 57.722 8.623 -94.837 1.00 87.38 97 ALA A O 1
ATOM 752 N N . GLU A 1 98 ? 57.608 10.089 -96.521 1.00 88.12 98 GLU A N 1
ATOM 753 C CA . GLU A 1 98 ? 56.960 11.141 -95.732 1.00 88.12 98 GLU A CA 1
ATOM 754 C C . GLU A 1 98 ? 55.516 10.801 -95.369 1.00 88.12 98 GLU A C 1
AT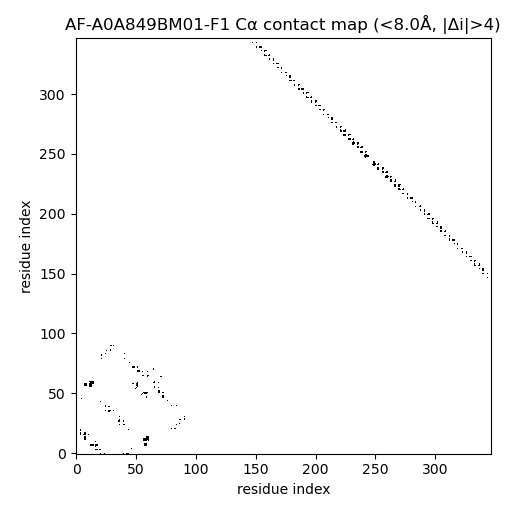OM 756 O O . GLU A 1 98 ? 55.124 10.992 -94.217 1.00 88.12 98 GLU A O 1
ATOM 761 N N . ALA A 1 99 ? 54.744 10.257 -96.311 1.00 89.12 99 ALA A N 1
ATOM 762 C CA . ALA A 1 99 ? 53.381 9.804 -96.058 1.00 89.12 99 ALA A CA 1
ATOM 763 C C . ALA A 1 99 ? 53.342 8.694 -94.993 1.00 89.12 99 ALA A C 1
ATOM 765 O O . ALA A 1 99 ? 52.523 8.755 -94.075 1.00 89.12 99 ALA A O 1
ATOM 766 N N . ALA A 1 100 ? 54.269 7.730 -95.056 1.00 89.50 100 ALA A N 1
ATOM 767 C CA . ALA A 1 100 ? 54.398 6.675 -94.051 1.00 89.50 100 ALA A CA 1
ATOM 768 C C . ALA A 1 100 ? 54.729 7.238 -92.657 1.00 89.50 100 ALA A C 1
ATOM 770 O O . ALA A 1 100 ? 54.050 6.901 -91.688 1.00 89.50 100 ALA A O 1
ATOM 771 N N . ARG A 1 101 ? 55.699 8.162 -92.555 1.00 88.62 101 ARG A N 1
ATOM 772 C CA . ARG A 1 101 ? 56.051 8.819 -91.282 1.00 88.62 101 ARG A CA 1
ATOM 773 C C . ARG A 1 101 ? 54.890 9.619 -90.687 1.00 88.62 101 ARG A C 1
ATOM 775 O O . ARG A 1 101 ? 54.681 9.567 -89.478 1.00 88.62 101 ARG A O 1
ATOM 782 N N . ARG A 1 102 ? 54.131 10.352 -91.512 1.00 90.25 102 ARG A N 1
ATOM 783 C CA . ARG A 1 102 ? 52.945 11.103 -91.058 1.00 90.25 102 ARG A CA 1
ATOM 784 C C . ARG A 1 102 ? 51.861 10.158 -90.540 1.00 90.25 102 ARG A C 1
ATOM 786 O O . ARG A 1 102 ? 51.377 10.361 -89.432 1.00 90.25 102 ARG A O 1
ATOM 793 N N . ALA A 1 103 ? 51.566 9.083 -91.273 1.00 90.25 103 ALA A N 1
ATOM 794 C CA . ALA A 1 103 ? 50.595 8.077 -90.847 1.00 90.25 103 ALA A CA 1
ATOM 795 C C . ALA A 1 103 ? 51.015 7.363 -89.546 1.00 90.25 103 ALA A C 1
ATOM 797 O O . ALA A 1 103 ? 50.177 7.079 -88.691 1.00 90.25 103 ALA A O 1
ATOM 798 N N . GLU A 1 104 ? 52.305 7.073 -89.358 1.00 89.75 104 GLU A N 1
ATOM 799 C CA . GLU A 1 104 ? 52.824 6.508 -88.106 1.00 89.75 104 GLU A CA 1
ATOM 800 C C . GLU A 1 104 ? 52.726 7.490 -86.932 1.00 89.75 104 GLU A C 1
ATOM 802 O O . GLU A 1 104 ? 52.307 7.085 -85.844 1.00 89.75 104 GLU A O 1
ATOM 807 N N . ALA A 1 105 ? 53.053 8.768 -87.149 1.00 89.38 105 ALA A N 1
ATOM 808 C CA . ALA A 1 105 ? 52.940 9.818 -86.140 1.00 89.38 105 ALA A CA 1
ATOM 809 C C . ALA A 1 105 ? 51.480 10.060 -85.718 1.00 89.38 105 ALA A C 1
ATOM 811 O O . ALA A 1 105 ? 51.200 10.162 -84.524 1.00 89.38 105 ALA A O 1
ATOM 812 N N . GLU A 1 106 ? 50.542 10.081 -86.669 1.00 91.38 106 GLU A N 1
ATOM 813 C CA . GLU A 1 106 ? 49.103 10.187 -86.395 1.00 91.38 106 GLU A CA 1
ATOM 814 C C . GLU A 1 106 ? 48.602 8.992 -85.579 1.00 91.38 106 GLU A C 1
ATOM 816 O O . GLU A 1 106 ? 47.985 9.183 -84.530 1.00 91.38 106 GLU A O 1
ATOM 821 N N . ARG A 1 107 ? 48.957 7.762 -85.976 1.00 90.81 107 ARG A N 1
ATOM 822 C CA . ARG A 1 107 ? 48.606 6.544 -85.224 1.00 90.81 107 ARG A CA 1
ATOM 823 C C . ARG A 1 107 ? 49.208 6.536 -83.818 1.00 90.81 107 ARG A C 1
ATOM 825 O O . ARG A 1 107 ? 48.567 6.062 -82.884 1.00 90.81 107 ARG A O 1
ATOM 832 N N . ALA A 1 108 ? 50.436 7.025 -83.643 1.00 89.06 108 ALA A N 1
ATOM 833 C CA . ALA A 1 108 ? 51.061 7.145 -82.326 1.00 89.06 108 ALA A CA 1
ATOM 834 C C . ALA A 1 108 ? 50.356 8.198 -81.456 1.00 89.06 108 ALA A C 1
ATOM 836 O O . ALA A 1 108 ? 50.074 7.934 -80.288 1.00 89.06 108 ALA A O 1
ATOM 837 N N . ALA A 1 109 ? 50.000 9.353 -82.026 1.00 91.38 109 ALA A N 1
ATOM 838 C CA . ALA A 1 109 ? 49.245 10.395 -81.334 1.00 91.38 109 ALA A CA 1
ATOM 839 C C . ALA A 1 109 ? 47.823 9.939 -80.962 1.00 91.38 109 ALA A C 1
ATOM 841 O O . ALA A 1 109 ? 47.326 10.271 -79.888 1.00 91.38 109 ALA A O 1
ATOM 842 N N . GLU A 1 110 ? 47.153 9.162 -81.816 1.00 91.19 110 GLU A N 1
ATOM 843 C CA . GLU A 1 110 ? 45.870 8.524 -81.501 1.00 91.19 110 GLU A CA 1
ATOM 844 C C . GLU A 1 110 ? 45.997 7.507 -80.369 1.00 91.19 110 GLU A C 1
ATOM 846 O O . GLU A 1 110 ? 45.215 7.582 -79.422 1.00 91.19 110 GLU A O 1
ATOM 851 N N . ARG A 1 111 ? 47.011 6.628 -80.405 1.00 90.38 111 ARG A N 1
ATOM 852 C CA . ARG A 1 111 ? 47.278 5.688 -79.305 1.00 90.38 111 ARG A CA 1
ATOM 853 C C . ARG A 1 111 ? 47.499 6.421 -77.986 1.00 90.38 111 ARG A C 1
ATOM 855 O O . ARG A 1 111 ? 46.774 6.145 -77.038 1.00 90.38 111 ARG A O 1
ATOM 862 N N . HIS A 1 112 ? 48.378 7.422 -77.946 1.00 89.19 112 HIS A N 1
ATOM 863 C CA . HIS A 1 112 ? 48.617 8.201 -76.727 1.00 89.19 112 HIS A CA 1
ATOM 864 C C . HIS A 1 112 ? 47.378 8.954 -76.233 1.00 89.19 112 HIS A C 1
ATOM 866 O O . HIS A 1 112 ? 47.139 9.004 -75.030 1.00 89.19 112 HIS A O 1
ATOM 872 N N . ARG A 1 113 ? 46.553 9.509 -77.133 1.00 91.25 113 ARG A N 1
ATOM 873 C CA . ARG A 1 113 ? 45.273 10.126 -76.745 1.00 91.25 113 ARG A CA 1
ATOM 874 C C . ARG A 1 113 ? 44.296 9.098 -76.179 1.00 91.25 113 ARG A C 1
ATOM 876 O O . ARG A 1 113 ? 43.644 9.390 -75.183 1.00 91.25 113 ARG A O 1
ATOM 883 N N . SER A 1 114 ? 44.213 7.910 -76.779 1.00 88.75 114 SER A N 1
ATOM 884 C CA . SER A 1 114 ? 43.353 6.827 -76.290 1.00 88.75 114 SER A CA 1
ATOM 885 C C . SER A 1 114 ? 43.817 6.297 -74.930 1.00 88.75 114 SER A C 1
ATOM 887 O O . SER A 1 114 ? 43.001 6.159 -74.026 1.00 88.75 114 SER A O 1
ATOM 889 N N . GLU A 1 115 ? 45.126 6.108 -74.737 1.00 92.25 115 GLU A N 1
ATOM 890 C CA . GLU A 1 115 ? 45.728 5.718 -73.459 1.00 92.25 115 GLU A CA 1
ATOM 891 C C . GLU A 1 115 ? 45.475 6.784 -72.389 1.00 92.25 115 GLU A C 1
ATOM 893 O O . GLU A 1 115 ? 45.003 6.461 -71.302 1.00 92.25 115 GLU A O 1
ATOM 898 N N . ALA A 1 116 ? 45.710 8.064 -72.700 1.00 91.44 116 ALA A N 1
ATOM 899 C CA . ALA A 1 116 ? 45.441 9.168 -71.782 1.00 91.44 116 ALA A CA 1
ATOM 900 C C . ALA A 1 116 ? 43.951 9.263 -71.409 1.00 91.44 116 ALA A C 1
ATOM 902 O O . ALA A 1 116 ? 43.635 9.486 -70.242 1.00 91.44 116 ALA A O 1
ATOM 903 N N . ALA A 1 117 ? 43.040 9.049 -72.366 1.00 92.12 117 ALA A N 1
ATOM 904 C CA . ALA A 1 117 ? 41.600 9.032 -72.114 1.00 92.12 117 ALA A CA 1
ATOM 905 C C . ALA A 1 117 ? 41.189 7.863 -71.201 1.00 92.12 117 ALA A C 1
ATOM 907 O O . ALA A 1 117 ? 40.443 8.072 -70.246 1.00 92.12 117 ALA A O 1
ATOM 908 N N . VAL A 1 118 ? 41.722 6.657 -71.433 1.00 93.31 118 VAL A N 1
ATOM 909 C CA . VAL A 1 118 ? 41.483 5.486 -70.570 1.00 93.31 118 VAL A CA 1
ATOM 910 C C . VAL A 1 118 ? 42.045 5.716 -69.165 1.00 93.31 118 VAL A C 1
ATOM 912 O O . VAL A 1 118 ? 41.364 5.440 -68.178 1.00 93.31 118 VAL A O 1
ATOM 915 N N . HIS A 1 119 ? 43.258 6.262 -69.045 1.00 91.12 119 HIS A N 1
ATOM 916 C CA . HIS A 1 119 ? 43.856 6.589 -67.749 1.00 91.12 119 HIS A CA 1
ATOM 917 C C . HIS A 1 119 ? 43.070 7.669 -66.995 1.00 91.12 119 HIS A C 1
ATOM 919 O O . HIS A 1 119 ? 42.897 7.546 -65.782 1.00 91.12 119 HIS A O 1
ATOM 925 N N . ALA A 1 120 ? 42.565 8.690 -67.692 1.00 92.25 120 ALA A N 1
ATOM 926 C CA . ALA A 1 120 ? 41.712 9.717 -67.104 1.00 92.25 120 ALA A CA 1
ATOM 927 C C . ALA A 1 120 ? 40.380 9.129 -66.614 1.00 92.25 120 ALA A C 1
ATOM 929 O O . ALA A 1 120 ? 40.004 9.364 -65.467 1.00 92.25 120 ALA A O 1
ATOM 930 N N . GLN A 1 121 ? 39.716 8.297 -67.428 1.00 93.31 121 GLN A N 1
ATOM 931 C CA . GLN A 1 121 ? 38.468 7.633 -67.041 1.00 93.31 121 GLN A CA 1
ATOM 932 C C . GLN A 1 121 ? 38.669 6.718 -65.824 1.00 93.31 121 GLN A C 1
ATOM 934 O O . GLN A 1 121 ? 37.906 6.794 -64.864 1.00 93.31 121 GLN A O 1
ATOM 939 N N . LEU A 1 122 ? 39.728 5.901 -65.819 1.00 94.00 122 LEU A N 1
ATOM 940 C CA . LEU A 1 122 ? 40.058 5.045 -64.677 1.00 94.00 122 LEU A CA 1
ATOM 941 C C . LEU A 1 122 ? 40.375 5.873 -63.418 1.00 94.00 122 LEU A C 1
ATOM 943 O O . LEU A 1 122 ? 40.041 5.464 -62.306 1.00 94.00 122 LEU A O 1
ATOM 947 N N . GLY A 1 123 ? 41.019 7.033 -63.580 1.00 92.19 123 GLY A N 1
ATOM 948 C CA . GLY A 1 123 ? 41.271 7.987 -62.500 1.00 92.19 123 GLY A CA 1
ATOM 949 C C . GLY A 1 123 ? 39.980 8.548 -61.901 1.00 92.19 123 GLY A C 1
ATOM 950 O O . GLY A 1 123 ? 39.827 8.541 -60.679 1.00 92.19 123 GLY A O 1
ATOM 951 N N . GLU A 1 124 ? 39.029 8.962 -62.743 1.00 94.25 124 GLU A N 1
ATOM 952 C CA . GLU A 1 124 ? 37.706 9.420 -62.301 1.00 94.25 124 GLU A CA 1
ATOM 953 C C . GLU A 1 124 ? 36.907 8.312 -61.607 1.00 94.25 124 GLU A C 1
ATOM 955 O O . GLU A 1 124 ? 36.314 8.554 -60.558 1.00 94.25 124 GLU A O 1
ATOM 960 N N . GLU A 1 125 ? 36.894 7.093 -62.154 1.00 93.81 125 GLU A N 1
ATOM 961 C CA . GLU A 1 125 ? 36.196 5.954 -61.546 1.00 93.81 125 GLU A CA 1
ATOM 962 C C . GLU A 1 125 ? 36.771 5.611 -60.167 1.00 93.81 125 GLU A C 1
ATOM 964 O O . GLU A 1 125 ? 36.013 5.404 -59.218 1.00 93.81 125 GLU A O 1
ATOM 969 N N . ARG A 1 126 ? 38.102 5.625 -60.019 1.00 93.88 126 ARG A N 1
ATOM 970 C CA . ARG A 1 126 ? 38.766 5.429 -58.721 1.00 93.88 126 ARG A CA 1
ATOM 971 C C . ARG A 1 126 ? 38.455 6.545 -57.734 1.00 93.88 126 ARG A C 1
ATOM 973 O O . ARG A 1 126 ? 38.243 6.250 -56.561 1.00 93.88 126 ARG A O 1
ATOM 980 N N . LEU A 1 127 ? 38.408 7.800 -58.186 1.00 94.50 127 LEU A N 1
ATOM 981 C CA . LEU A 1 127 ? 38.037 8.926 -57.330 1.00 94.50 127 LEU A CA 1
ATOM 982 C C . LEU A 1 127 ? 36.586 8.791 -56.852 1.00 94.50 127 LEU A C 1
ATOM 984 O O . LEU A 1 127 ? 36.341 8.875 -55.653 1.00 94.50 127 LEU A O 1
ATOM 988 N N . ARG A 1 128 ? 35.645 8.484 -57.756 1.00 94.12 128 ARG A N 1
ATOM 989 C CA . ARG A 1 128 ? 34.235 8.239 -57.403 1.00 94.12 128 ARG A CA 1
ATOM 990 C C . ARG A 1 128 ? 34.089 7.073 -56.423 1.00 94.12 128 ARG A C 1
ATOM 992 O O . ARG A 1 128 ? 33.336 7.185 -55.460 1.00 94.12 128 ARG A O 1
ATOM 999 N N . ALA A 1 129 ? 34.815 5.974 -56.636 1.00 94.06 129 ALA A N 1
ATOM 1000 C CA . ALA A 1 129 ? 34.816 4.834 -55.719 1.00 94.06 129 ALA A CA 1
ATOM 1001 C C . ALA A 1 129 ? 35.368 5.217 -54.333 1.00 94.06 129 ALA A C 1
ATOM 1003 O O . ALA A 1 129 ? 34.751 4.895 -53.318 1.00 94.06 129 ALA A O 1
ATOM 1004 N N . ALA A 1 130 ? 36.474 5.967 -54.283 1.00 93.44 130 ALA A N 1
ATOM 1005 C CA . ALA A 1 130 ? 37.060 6.450 -53.034 1.00 93.44 130 ALA A CA 1
ATOM 1006 C C . ALA A 1 130 ? 36.131 7.425 -52.288 1.00 93.44 130 ALA A C 1
ATOM 1008 O O . ALA A 1 130 ? 36.010 7.349 -51.066 1.00 93.44 130 ALA A O 1
ATOM 1009 N N . GLU A 1 131 ? 35.434 8.315 -52.999 1.00 94.62 131 GLU A N 1
ATOM 1010 C CA . GLU A 1 131 ? 34.440 9.224 -52.415 1.00 94.62 131 GLU A CA 1
ATOM 1011 C C . GLU A 1 131 ? 33.235 8.468 -51.840 1.00 94.62 131 GLU A C 1
ATOM 1013 O O . GLU A 1 131 ? 32.776 8.788 -50.741 1.00 94.62 131 GLU A O 1
ATOM 1018 N N . GLN A 1 132 ? 32.745 7.438 -52.539 1.00 95.00 132 GLN A N 1
ATOM 1019 C CA . GLN A 1 132 ? 31.667 6.575 -52.047 1.00 95.00 132 GLN A CA 1
ATOM 1020 C C . GLN A 1 132 ? 32.083 5.806 -50.790 1.00 95.00 132 GLN A C 1
ATOM 1022 O O . GLN A 1 132 ? 31.322 5.758 -49.822 1.00 95.00 132 GLN A O 1
ATOM 1027 N N . GLU A 1 133 ? 33.291 5.243 -50.772 1.00 94.94 133 GLU A N 1
ATOM 1028 C CA . GLU A 1 133 ? 33.821 4.520 -49.615 1.00 94.94 133 GLU A CA 1
ATOM 1029 C C . GLU A 1 133 ? 34.048 5.457 -48.419 1.00 94.94 133 GLU A C 1
ATOM 1031 O O . GLU A 1 133 ? 33.628 5.152 -47.300 1.00 94.94 133 GLU A O 1
ATOM 1036 N N . ALA A 1 134 ? 34.607 6.649 -48.652 1.00 94.19 134 ALA A N 1
ATOM 1037 C CA . ALA A 1 134 ? 34.751 7.678 -47.626 1.00 94.19 134 ALA A CA 1
ATOM 1038 C C . ALA A 1 134 ? 33.388 8.140 -47.078 1.00 94.19 134 ALA A C 1
ATOM 1040 O O . ALA A 1 134 ? 33.234 8.316 -45.867 1.00 94.19 134 ALA A O 1
ATOM 1041 N N . GLY A 1 135 ? 32.382 8.299 -47.944 1.00 95.44 135 GLY A N 1
ATOM 1042 C CA . GLY A 1 135 ? 31.005 8.594 -47.546 1.00 95.44 135 GLY A CA 1
ATOM 104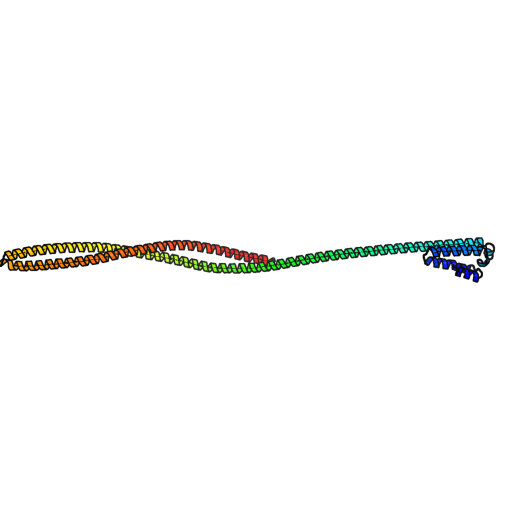3 C C . GLY A 1 135 ? 30.386 7.477 -46.700 1.00 95.44 135 GLY A C 1
ATOM 1044 O O . GLY A 1 135 ? 29.792 7.749 -45.655 1.00 95.44 135 GLY A O 1
ATOM 1045 N N . ALA A 1 136 ? 30.583 6.216 -47.093 1.00 94.56 136 ALA A N 1
ATOM 1046 C CA . ALA A 1 136 ? 30.104 5.050 -46.353 1.00 94.56 136 ALA A CA 1
ATOM 1047 C C . ALA A 1 136 ? 30.771 4.920 -44.973 1.00 94.56 136 ALA A C 1
ATOM 1049 O O . ALA A 1 136 ? 30.088 4.636 -43.984 1.00 94.56 136 ALA A O 1
ATOM 1050 N N . LEU A 1 137 ? 32.080 5.175 -44.882 1.00 94.12 137 LEU A N 1
ATOM 1051 C CA . LEU A 1 137 ? 32.825 5.194 -43.621 1.00 94.12 137 LEU A CA 1
ATOM 1052 C C . LEU A 1 137 ? 32.336 6.305 -42.686 1.00 94.12 137 LEU A C 1
ATOM 1054 O O . LEU A 1 137 ? 32.089 6.032 -41.511 1.00 94.12 137 LEU A O 1
ATOM 1058 N N . ARG A 1 138 ? 32.123 7.527 -43.196 1.00 94.81 138 ARG A N 1
ATOM 1059 C CA . ARG A 1 138 ? 31.554 8.640 -42.411 1.00 94.81 138 ARG A CA 1
ATOM 1060 C C . ARG A 1 138 ? 30.168 8.291 -41.871 1.00 94.81 138 ARG A C 1
ATOM 1062 O O . ARG A 1 138 ? 29.947 8.392 -40.669 1.00 94.81 138 ARG A O 1
ATOM 1069 N N . ALA A 1 139 ? 29.279 7.773 -42.720 1.00 94.38 139 ALA A N 1
ATOM 1070 C CA . ALA A 1 139 ? 27.945 7.348 -42.298 1.00 94.38 139 ALA A CA 1
ATOM 1071 C C . ALA A 1 139 ? 27.990 6.219 -41.251 1.00 94.38 139 ALA A C 1
ATOM 1073 O O . ALA A 1 139 ? 27.171 6.182 -40.331 1.00 94.38 139 ALA A O 1
ATOM 1074 N N . ARG A 1 140 ? 28.947 5.284 -41.357 1.00 93.00 140 ARG A N 1
ATOM 1075 C CA . ARG A 1 140 ? 29.157 4.236 -40.345 1.00 93.00 140 ARG A CA 1
ATOM 1076 C C . ARG A 1 140 ? 29.640 4.824 -39.016 1.00 93.00 140 ARG A C 1
ATOM 1078 O O . ARG A 1 140 ? 29.138 4.405 -37.977 1.00 93.00 140 ARG A O 1
ATOM 1085 N N . HIS A 1 141 ? 30.552 5.794 -39.048 1.00 91.94 141 HIS A N 1
ATOM 1086 C CA . HIS A 1 141 ? 31.056 6.475 -37.854 1.00 91.94 141 HIS A CA 1
ATOM 1087 C C . HIS A 1 141 ? 29.960 7.291 -37.150 1.00 91.94 141 HIS A C 1
ATOM 1089 O O . HIS A 1 141 ? 29.832 7.229 -35.930 1.00 91.94 141 HIS A O 1
ATOM 1095 N N . GLU A 1 142 ? 29.119 8.005 -37.900 1.00 93.62 142 GLU A N 1
ATOM 1096 C CA . GLU A 1 142 ? 27.973 8.739 -37.342 1.00 93.62 142 GLU A CA 1
ATOM 1097 C C . GLU A 1 142 ? 26.961 7.798 -36.674 1.00 93.62 142 GLU A C 1
ATOM 1099 O O . GLU A 1 142 ? 26.492 8.066 -35.568 1.00 93.62 142 GLU A O 1
ATOM 1104 N N . ARG A 1 143 ? 26.660 6.651 -37.303 1.00 92.94 143 ARG A N 1
ATOM 1105 C CA . ARG A 1 143 ? 25.797 5.619 -36.702 1.00 92.94 143 ARG A CA 1
ATOM 1106 C C . ARG A 1 143 ? 26.409 5.017 -35.437 1.00 92.94 143 ARG A C 1
ATOM 1108 O O . ARG A 1 143 ? 25.666 4.753 -34.495 1.00 92.94 143 ARG A O 1
ATOM 1115 N N . ALA A 1 144 ? 27.724 4.799 -35.415 1.00 89.50 144 ALA A N 1
ATOM 1116 C CA . ALA A 1 144 ? 28.432 4.281 -34.248 1.00 89.50 144 ALA A CA 1
ATOM 1117 C C . ALA A 1 144 ? 28.382 5.270 -33.072 1.00 89.50 144 ALA A C 1
ATOM 1119 O O . ALA A 1 144 ? 28.007 4.874 -31.971 1.00 89.50 144 ALA A O 1
ATOM 1120 N N . GLU A 1 145 ? 28.638 6.562 -33.303 1.00 90.25 145 GLU A N 1
ATOM 1121 C CA . GLU A 1 145 ? 28.511 7.591 -32.257 1.00 90.25 145 GLU A CA 1
ATOM 1122 C C . GLU A 1 145 ? 27.066 7.742 -31.763 1.00 90.25 145 GLU A C 1
ATOM 1124 O O . GLU A 1 145 ? 26.827 7.819 -30.556 1.00 90.25 145 GLU A O 1
ATOM 1129 N N . ALA A 1 146 ? 26.079 7.710 -32.665 1.00 91.69 146 ALA A N 1
ATOM 1130 C CA . ALA A 1 146 ? 24.669 7.739 -32.277 1.00 91.69 146 ALA A CA 1
ATOM 1131 C C . ALA A 1 146 ? 24.280 6.515 -31.427 1.00 91.69 146 ALA A C 1
ATOM 1133 O O . ALA A 1 146 ? 23.553 6.647 -30.438 1.00 91.69 146 ALA A O 1
ATOM 1134 N N . LEU A 1 147 ? 24.776 5.324 -31.779 1.00 90.50 147 LEU A N 1
ATOM 1135 C CA . LEU A 1 147 ? 24.584 4.112 -30.984 1.00 90.50 147 LEU A CA 1
ATOM 1136 C C . LEU A 1 147 ? 25.259 4.237 -29.613 1.00 90.50 147 LEU A C 1
ATOM 1138 O O . LEU A 1 147 ? 24.623 3.937 -28.605 1.00 90.50 147 LEU A O 1
ATOM 1142 N N . ARG A 1 148 ? 26.495 4.744 -29.559 1.00 89.38 148 ARG A N 1
ATOM 1143 C CA . ARG A 1 148 ? 27.237 4.976 -28.312 1.00 89.38 148 ARG A CA 1
ATOM 1144 C C . ARG A 1 148 ? 26.484 5.920 -27.377 1.00 89.38 148 ARG A C 1
ATOM 1146 O O . ARG A 1 148 ? 26.317 5.604 -26.202 1.00 89.38 148 ARG A O 1
ATOM 1153 N N . GLY A 1 149 ? 25.950 7.026 -27.898 1.00 90.38 149 GLY A N 1
ATOM 1154 C CA . GLY A 1 149 ? 25.117 7.952 -27.125 1.00 90.38 149 GLY A CA 1
ATOM 1155 C C . GLY A 1 149 ? 23.859 7.287 -26.553 1.00 90.38 149 GLY A C 1
ATOM 1156 O O . GLY A 1 149 ? 23.531 7.477 -25.383 1.00 90.38 149 GLY A O 1
ATOM 1157 N N . ARG A 1 150 ? 23.184 6.440 -27.343 1.00 91.75 150 ARG A N 1
ATOM 1158 C CA . ARG A 1 150 ? 22.016 5.668 -26.878 1.00 91.75 150 ARG A CA 1
ATOM 1159 C C . ARG A 1 150 ? 22.379 4.639 -25.805 1.00 91.75 150 ARG A C 1
ATOM 1161 O O . ARG A 1 150 ? 21.607 4.471 -24.866 1.00 91.75 150 ARG A O 1
ATOM 1168 N N . LEU A 1 151 ? 23.529 3.972 -25.923 1.00 91.00 151 LEU A N 1
ATOM 1169 C CA . LEU A 1 151 ? 24.012 3.010 -24.924 1.00 91.00 151 LEU A CA 1
ATOM 1170 C C . LEU A 1 151 ? 24.310 3.688 -23.582 1.00 91.00 151 LEU A C 1
ATOM 1172 O O . LEU A 1 151 ? 23.901 3.169 -22.546 1.00 91.00 151 LEU A O 1
ATOM 1176 N N . VAL A 1 152 ? 24.939 4.868 -23.597 1.00 90.44 152 VAL A N 1
ATOM 1177 C CA . VAL A 1 152 ? 25.184 5.662 -22.379 1.00 90.44 152 VAL A CA 1
ATOM 1178 C C . VAL A 1 152 ? 23.864 6.045 -21.706 1.00 90.44 152 VAL A C 1
ATOM 1180 O O . VAL A 1 152 ? 23.691 5.797 -20.514 1.00 90.44 152 VAL A O 1
ATOM 1183 N N . ALA A 1 153 ? 22.896 6.560 -22.470 1.00 91.31 153 ALA A N 1
ATOM 1184 C CA . ALA A 1 153 ? 21.580 6.911 -21.932 1.00 91.31 153 ALA A CA 1
ATOM 1185 C C . ALA A 1 153 ? 20.840 5.695 -21.335 1.00 91.31 153 ALA A C 1
ATOM 1187 O O . ALA A 1 153 ? 20.175 5.817 -20.304 1.00 91.31 153 ALA A O 1
ATOM 1188 N N . LEU A 1 154 ? 20.974 4.514 -21.953 1.00 91.81 154 LEU A N 1
ATOM 1189 C CA . LEU A 1 154 ? 20.419 3.263 -21.429 1.00 91.81 154 LEU A CA 1
ATOM 1190 C C . LEU A 1 154 ? 21.125 2.804 -20.146 1.00 91.81 154 LEU A C 1
ATOM 1192 O O . LEU A 1 154 ? 20.444 2.382 -19.216 1.00 91.81 154 LEU A O 1
ATOM 1196 N N . GLN A 1 155 ? 22.453 2.924 -20.048 1.00 88.62 155 GLN A N 1
ATOM 1197 C CA . GLN A 1 155 ? 23.186 2.616 -18.812 1.00 88.62 155 GLN A CA 1
ATOM 1198 C C . GLN A 1 155 ? 22.778 3.538 -17.662 1.00 88.62 155 GLN A C 1
ATOM 1200 O O . GLN A 1 155 ? 22.541 3.065 -16.552 1.00 88.62 155 GLN A O 1
ATOM 1205 N N . GLU A 1 156 ? 22.656 4.841 -17.918 1.00 91.06 156 GLU A N 1
ATOM 1206 C CA . GLU A 1 156 ? 22.163 5.793 -16.921 1.00 91.06 156 GLU A CA 1
ATOM 1207 C C . GLU A 1 156 ? 20.730 5.466 -16.492 1.00 91.06 156 GLU A C 1
ATOM 1209 O O . GLU A 1 156 ? 20.424 5.475 -15.300 1.00 91.06 156 GLU A O 1
ATOM 1214 N N . GLY A 1 157 ? 19.858 5.134 -17.451 1.00 91.19 157 GLY A N 1
ATOM 1215 C CA . GLY A 1 157 ? 18.496 4.677 -17.180 1.00 91.19 157 GLY A CA 1
ATOM 1216 C C . GLY A 1 157 ? 18.461 3.415 -16.317 1.00 91.19 157 GLY A C 1
ATOM 1217 O O . GLY A 1 157 ? 17.721 3.372 -15.338 1.00 91.19 157 GLY A O 1
ATOM 1218 N N . SER A 1 158 ? 19.307 2.430 -16.624 1.00 91.69 158 SER A N 1
ATOM 1219 C CA . SER A 1 158 ? 19.433 1.188 -15.855 1.00 91.69 158 SER A CA 1
ATOM 1220 C C . SER A 1 158 ? 19.949 1.434 -14.435 1.00 91.69 158 SER A C 1
ATOM 1222 O O . SER A 1 158 ? 19.466 0.811 -13.497 1.00 91.69 158 SER A O 1
ATOM 1224 N N . SER A 1 159 ? 20.908 2.348 -14.260 1.00 89.94 159 SER A N 1
ATOM 1225 C CA . SER A 1 159 ? 21.433 2.721 -12.941 1.00 89.94 159 SER A CA 1
ATOM 1226 C C . SER A 1 159 ? 20.367 3.410 -12.083 1.00 89.94 159 SER A C 1
ATOM 1228 O O . SER A 1 159 ? 20.177 3.039 -10.923 1.00 89.94 159 SER A O 1
ATOM 1230 N N . ARG A 1 160 ? 19.614 4.354 -12.671 1.00 92.81 160 ARG A N 1
ATOM 1231 C CA . ARG A 1 160 ? 18.468 4.997 -12.007 1.00 92.81 160 ARG A CA 1
ATOM 1232 C C . ARG A 1 160 ? 17.404 3.976 -11.613 1.00 92.81 160 ARG A C 1
ATOM 1234 O O . ARG A 1 160 ? 16.978 3.979 -10.468 1.00 92.81 160 ARG A O 1
ATOM 1241 N N . LEU A 1 161 ? 17.055 3.051 -12.511 1.00 92.38 161 LEU A N 1
ATOM 1242 C CA . LEU A 1 161 ? 16.099 1.982 -12.214 1.00 92.38 161 LEU A CA 1
ATOM 1243 C C . LEU A 1 161 ? 16.546 1.132 -11.014 1.00 92.38 161 LEU A C 1
ATOM 1245 O O . LEU A 1 161 ? 15.750 0.885 -10.113 1.00 92.38 161 LEU A O 1
ATOM 1249 N N . SER A 1 162 ? 17.817 0.725 -10.958 1.00 91.12 162 SER A N 1
ATOM 1250 C CA . SER A 1 162 ? 18.350 -0.026 -9.813 1.00 91.12 162 SER A CA 1
ATOM 1251 C C . SER A 1 162 ? 18.267 0.761 -8.500 1.00 91.12 162 SER A C 1
ATOM 1253 O O . SER A 1 162 ? 17.964 0.181 -7.458 1.00 91.12 162 SER A O 1
ATOM 1255 N N . GLN A 1 163 ? 18.511 2.076 -8.532 1.00 92.81 163 GLN A N 1
ATOM 1256 C CA . GLN A 1 163 ? 18.355 2.941 -7.358 1.00 92.81 163 GLN A CA 1
ATOM 1257 C C . GLN A 1 163 ? 16.889 3.067 -6.932 1.00 92.81 163 GLN A C 1
ATOM 1259 O O . GLN A 1 163 ? 16.590 2.897 -5.751 1.00 92.81 163 GLN A O 1
ATOM 1264 N N . ASP A 1 164 ? 15.979 3.304 -7.876 1.00 94.25 164 ASP A N 1
ATOM 1265 C CA . ASP A 1 164 ? 14.545 3.433 -7.606 1.00 94.25 164 ASP A CA 1
ATOM 1266 C C . ASP A 1 164 ? 13.977 2.142 -7.001 1.00 94.25 164 ASP A C 1
ATOM 1268 O O . ASP A 1 164 ? 13.223 2.180 -6.026 1.00 94.25 164 ASP A O 1
ATOM 1272 N N . VAL A 1 165 ? 14.400 0.981 -7.512 1.00 94.25 165 VAL A N 1
ATOM 1273 C CA . VAL A 1 165 ? 14.021 -0.325 -6.961 1.00 94.25 165 VAL A CA 1
ATOM 1274 C C . VAL A 1 165 ? 14.629 -0.544 -5.568 1.00 94.25 165 VAL A C 1
ATOM 1276 O O . VAL A 1 165 ? 13.945 -1.043 -4.679 1.00 94.25 165 VAL A O 1
ATOM 1279 N N . ALA A 1 166 ? 15.864 -0.114 -5.302 1.00 91.25 166 ALA A N 1
ATOM 1280 C CA . ALA A 1 166 ? 16.430 -0.190 -3.950 1.00 91.25 166 ALA A CA 1
ATOM 1281 C C . ALA A 1 166 ? 15.658 0.685 -2.938 1.00 91.25 166 ALA A C 1
ATOM 1283 O O . ALA A 1 166 ? 15.370 0.253 -1.815 1.00 91.25 166 ALA A O 1
ATOM 1284 N N . VAL A 1 167 ? 15.272 1.901 -3.345 1.00 95.19 167 VAL A N 1
ATOM 1285 C CA . VAL A 1 167 ? 14.452 2.808 -2.527 1.00 95.19 167 VAL A CA 1
ATOM 1286 C C . VAL A 1 167 ? 13.086 2.192 -2.261 1.00 95.19 167 VAL A C 1
ATOM 1288 O O . VAL A 1 167 ? 12.677 2.086 -1.103 1.00 95.19 167 VAL A O 1
ATOM 1291 N N . ALA A 1 168 ? 12.390 1.729 -3.299 1.00 95.12 168 ALA A N 1
ATOM 1292 C CA . ALA A 1 168 ? 11.086 1.112 -3.118 1.00 95.12 168 ALA A CA 1
ATOM 1293 C C . ALA A 1 168 ? 11.178 -0.186 -2.279 1.00 95.12 168 ALA A C 1
ATOM 1295 O O . ALA A 1 168 ? 10.259 -0.469 -1.517 1.00 95.12 168 ALA A O 1
ATOM 1296 N N . GLY A 1 169 ? 12.306 -0.911 -2.297 1.00 92.69 169 GLY A N 1
ATOM 1297 C CA . GLY A 1 169 ? 12.525 -2.083 -1.445 1.00 92.69 169 GLY A CA 1
ATOM 1298 C C . GLY A 1 169 ? 12.596 -1.704 0.034 1.00 92.69 169 GLY A C 1
ATOM 1299 O O . GLY A 1 169 ? 11.990 -2.361 0.879 1.00 92.69 169 GLY A O 1
ATOM 1300 N N . THR A 1 170 ? 13.249 -0.580 0.341 1.00 93.88 170 THR A N 1
ATOM 1301 C CA . THR A 1 170 ? 13.261 0.001 1.693 1.00 93.88 170 THR A CA 1
ATOM 1302 C C . THR A 1 170 ? 11.851 0.405 2.135 1.00 93.88 170 THR A C 1
ATOM 1304 O O . THR A 1 170 ? 11.444 0.101 3.256 1.00 93.88 170 THR A O 1
ATOM 1307 N N . VAL A 1 171 ? 11.077 1.035 1.243 1.00 95.50 171 VAL A N 1
ATOM 1308 C CA . VAL A 1 171 ? 9.677 1.411 1.513 1.00 95.50 171 VAL A CA 1
ATOM 1309 C C . VAL A 1 171 ? 8.811 0.176 1.771 1.00 95.50 171 VAL A C 1
ATOM 1311 O O . VAL A 1 171 ? 8.051 0.164 2.736 1.00 95.50 171 VAL A O 1
ATOM 1314 N N . MET A 1 172 ? 8.952 -0.883 0.968 1.00 94.44 172 MET A N 1
ATOM 1315 C CA . MET A 1 172 ? 8.225 -2.142 1.170 1.00 94.44 172 MET A CA 1
ATOM 1316 C C . MET A 1 172 ? 8.595 -2.822 2.491 1.00 94.44 172 MET A C 1
ATOM 1318 O O . MET A 1 172 ? 7.722 -3.378 3.152 1.00 94.44 172 MET A O 1
ATOM 1322 N N . GLY A 1 173 ? 9.864 -2.762 2.906 1.00 92.81 173 GLY A N 1
ATOM 1323 C CA . GLY A 1 173 ? 10.288 -3.239 4.224 1.00 92.81 173 GLY A CA 1
ATOM 1324 C C . GLY A 1 173 ? 9.602 -2.481 5.366 1.00 92.81 173 GLY A C 1
ATOM 1325 O O . GLY A 1 173 ? 9.076 -3.099 6.291 1.00 92.81 173 GLY A O 1
ATOM 1326 N N . GLY A 1 174 ? 9.533 -1.149 5.267 1.00 95.50 174 GLY A N 1
ATOM 1327 C CA . GLY A 1 174 ? 8.817 -0.312 6.235 1.00 95.50 174 GLY A CA 1
ATOM 1328 C C . GLY A 1 174 ? 7.306 -0.573 6.266 1.00 95.50 174 GLY A C 1
ATOM 1329 O O . GLY A 1 174 ? 6.718 -0.642 7.344 1.00 95.50 174 GLY A O 1
ATOM 1330 N N . LEU A 1 175 ? 6.681 -0.777 5.101 1.00 96.31 175 LEU A N 1
ATOM 1331 C CA . LEU A 1 175 ? 5.264 -1.141 4.998 1.00 96.31 175 LEU A CA 1
ATOM 1332 C C . LEU A 1 175 ? 4.972 -2.489 5.656 1.00 96.31 175 LEU A C 1
ATOM 1334 O O . LEU A 1 175 ? 4.013 -2.590 6.414 1.00 96.31 175 LEU A O 1
ATOM 1338 N N . HIS A 1 176 ? 5.811 -3.498 5.420 1.00 95.69 176 HIS A N 1
ATOM 1339 C CA . HIS A 1 176 ? 5.655 -4.809 6.044 1.00 95.69 176 HIS A CA 1
ATOM 1340 C C . HIS A 1 176 ? 5.692 -4.714 7.578 1.00 95.69 176 HIS A C 1
ATOM 1342 O O . HIS A 1 176 ? 4.802 -5.226 8.253 1.00 95.69 176 HIS A O 1
ATOM 1348 N N . GLN A 1 177 ? 6.652 -3.963 8.130 1.00 96.81 177 GLN A N 1
ATOM 1349 C CA . GLN A 1 177 ? 6.731 -3.729 9.574 1.00 96.81 177 GLN A CA 1
ATOM 1350 C C . GLN A 1 177 ? 5.484 -3.011 10.121 1.00 96.81 177 GLN A C 1
ATOM 1352 O O . GLN A 1 177 ? 4.993 -3.367 11.195 1.00 96.81 177 GLN A O 1
ATOM 1357 N N . ALA A 1 178 ? 4.970 -2.013 9.398 1.00 97.88 178 ALA A N 1
ATOM 1358 C CA . ALA A 1 178 ? 3.766 -1.288 9.793 1.00 97.88 178 ALA A CA 1
ATOM 1359 C C . ALA A 1 178 ? 2.520 -2.191 9.779 1.00 97.88 178 ALA A C 1
ATOM 1361 O O . ALA A 1 178 ? 1.719 -2.140 10.711 1.00 97.88 178 ALA A O 1
ATOM 1362 N N . ILE A 1 179 ? 2.376 -3.052 8.766 1.00 97.88 179 ILE A N 1
ATOM 1363 C CA . ILE A 1 179 ? 1.282 -4.032 8.663 1.00 97.88 179 ILE A CA 1
ATOM 1364 C C . ILE A 1 179 ? 1.321 -5.006 9.850 1.00 97.88 179 ILE A C 1
ATOM 1366 O O . ILE A 1 179 ? 0.298 -5.210 10.506 1.00 97.88 179 ILE A O 1
ATOM 1370 N N . ASP A 1 180 ? 2.498 -5.535 10.195 1.00 96.25 180 ASP A N 1
ATOM 1371 C CA . ASP A 1 180 ? 2.672 -6.420 11.355 1.00 96.25 180 ASP A CA 1
ATOM 1372 C C . ASP A 1 180 ? 2.311 -5.734 12.680 1.00 96.25 180 ASP A C 1
ATOM 1374 O O . ASP A 1 180 ? 1.763 -6.353 13.598 1.00 96.25 180 ASP A O 1
ATOM 1378 N N . GLU A 1 181 ? 2.640 -4.449 12.817 1.00 97.81 181 GLU A N 1
ATOM 1379 C CA . GLU A 1 181 ? 2.297 -3.662 13.999 1.00 97.81 181 GLU A CA 1
ATOM 1380 C C . GLU A 1 181 ? 0.791 -3.410 14.102 1.00 97.81 181 GLU A C 1
ATOM 1382 O O . GLU A 1 181 ? 0.222 -3.593 15.181 1.00 97.81 181 GLU A O 1
ATOM 1387 N N . ILE A 1 182 ? 0.131 -3.088 12.986 1.00 97.62 182 ILE A N 1
ATOM 1388 C CA . ILE A 1 182 ? -1.328 -2.948 12.918 1.00 97.62 182 ILE A CA 1
ATOM 1389 C C . ILE A 1 182 ? -2.004 -4.279 13.267 1.00 97.62 182 ILE A C 1
ATOM 1391 O O . ILE A 1 182 ? -2.931 -4.292 14.078 1.00 97.62 182 ILE A O 1
ATOM 1395 N N . GLY A 1 183 ? -1.512 -5.403 12.738 1.00 97.25 183 GLY A N 1
ATOM 1396 C CA . GLY A 1 183 ? -2.024 -6.736 13.065 1.00 97.25 183 GLY A CA 1
ATOM 1397 C C . GLY A 1 183 ? -1.926 -7.054 14.560 1.00 97.25 183 GLY A C 1
ATOM 1398 O O . GLY A 1 183 ? -2.907 -7.465 15.188 1.00 97.25 183 GLY A O 1
ATOM 1399 N N . ARG A 1 184 ? -0.767 -6.783 15.177 1.00 97.06 184 ARG A N 1
ATOM 1400 C CA . ARG A 1 184 ? -0.571 -6.938 16.630 1.00 97.06 184 ARG A CA 1
ATOM 1401 C C . ARG A 1 184 ? -1.486 -6.020 17.441 1.00 97.06 184 ARG A C 1
ATOM 1403 O O . ARG A 1 184 ? -2.087 -6.469 18.421 1.00 97.06 184 ARG A O 1
ATOM 1410 N N . ALA A 1 185 ? -1.623 -4.757 17.039 1.00 97.25 185 ALA A N 1
ATOM 1411 C CA . ALA A 1 185 ? -2.508 -3.800 17.695 1.00 97.25 185 ALA A CA 1
ATOM 1412 C C . ALA A 1 185 ? -3.977 -4.250 17.622 1.00 97.25 185 ALA A C 1
ATOM 1414 O O . ALA A 1 185 ? -4.675 -4.224 18.637 1.00 97.25 185 ALA A O 1
ATOM 1415 N N . ALA A 1 186 ? -4.423 -4.748 16.466 1.00 97.00 186 ALA A N 1
ATOM 1416 C CA . ALA A 1 186 ? -5.784 -5.236 16.269 1.00 97.00 186 ALA A CA 1
ATOM 1417 C C . ALA A 1 186 ? -6.092 -6.491 17.105 1.00 97.00 186 ALA A C 1
ATOM 1419 O O . ALA A 1 186 ? -7.143 -6.596 17.750 1.00 97.00 186 ALA A O 1
ATOM 1420 N N . SER A 1 187 ? -5.141 -7.427 17.181 1.00 96.12 187 SER A N 1
ATOM 1421 C CA . SER A 1 187 ? -5.256 -8.609 18.044 1.00 96.12 187 SER A CA 1
ATOM 1422 C C . SER A 1 187 ? -5.315 -8.238 19.533 1.00 96.12 187 SER A C 1
ATOM 1424 O O . SER A 1 187 ? -6.107 -8.815 20.288 1.00 96.12 187 SER A O 1
ATOM 1426 N N . SER A 1 188 ? -4.514 -7.260 19.962 1.00 97.50 188 SER A N 1
ATOM 1427 C CA . SER A 1 188 ? -4.525 -6.752 21.339 1.00 97.50 188 SER A CA 1
ATOM 1428 C C . SER A 1 188 ? -5.849 -6.055 21.679 1.00 97.50 188 SER A C 1
ATOM 1430 O O . SER A 1 188 ? -6.459 -6.327 22.721 1.00 97.50 188 SER A O 1
ATOM 1432 N N . ALA A 1 189 ? -6.356 -5.224 20.764 1.00 96.75 189 ALA A N 1
ATOM 1433 C CA . ALA A 1 189 ? -7.654 -4.568 20.895 1.00 96.75 189 ALA A CA 1
ATOM 1434 C C . ALA A 1 189 ? -8.798 -5.589 20.995 1.00 96.75 189 ALA A C 1
ATOM 1436 O O . ALA A 1 189 ? -9.669 -5.448 21.851 1.00 96.75 189 ALA A O 1
ATOM 1437 N N . THR A 1 190 ? -8.756 -6.662 20.199 1.00 96.81 190 THR A N 1
ATOM 1438 C CA . THR A 1 190 ? -9.736 -7.760 20.266 1.00 96.81 190 THR A CA 1
ATOM 1439 C C . THR A 1 190 ? -9.720 -8.453 21.628 1.00 96.81 190 THR A C 1
ATOM 1441 O O . THR A 1 190 ? -10.774 -8.674 22.222 1.00 96.81 190 THR A O 1
ATOM 1444 N N . THR A 1 191 ? -8.534 -8.766 22.157 1.00 97.38 191 THR A N 1
ATOM 1445 C CA . THR A 1 191 ? -8.387 -9.379 23.490 1.00 97.38 191 THR A CA 1
ATOM 1446 C C . THR A 1 191 ? -8.949 -8.470 24.583 1.00 97.38 191 THR A C 1
ATOM 1448 O O . THR A 1 191 ? -9.698 -8.920 25.450 1.00 97.38 191 THR A O 1
ATOM 1451 N N . THR A 1 192 ? -8.642 -7.174 24.512 1.00 97.69 192 THR A N 1
ATOM 1452 C CA . THR A 1 192 ? -9.139 -6.174 25.466 1.00 97.69 192 THR A CA 1
ATOM 1453 C C . THR A 1 192 ? -10.659 -6.038 25.397 1.00 97.69 192 THR A C 1
ATOM 1455 O O . THR A 1 192 ? -11.316 -6.036 26.435 1.00 97.69 192 THR A O 1
ATOM 1458 N N . ALA A 1 193 ? -11.226 -5.990 24.189 1.00 97.00 193 ALA A N 1
ATOM 1459 C CA . ALA A 1 193 ? -12.667 -5.926 23.978 1.00 97.00 193 ALA A CA 1
ATOM 1460 C C . ALA A 1 193 ? -13.378 -7.170 24.532 1.00 97.00 193 ALA A C 1
ATOM 1462 O O . ALA A 1 193 ? -14.374 -7.039 25.233 1.00 97.00 193 ALA A O 1
ATOM 1463 N N . ARG A 1 194 ? -12.840 -8.378 24.311 1.00 95.38 194 ARG A N 1
ATOM 1464 C CA . ARG A 1 194 ? -13.418 -9.611 24.876 1.00 95.38 194 ARG A CA 1
ATOM 1465 C C . ARG A 1 194 ? -13.431 -9.613 26.402 1.00 95.38 194 ARG A C 1
ATOM 1467 O O . ARG A 1 194 ? -14.419 -10.038 26.987 1.00 95.38 194 ARG A O 1
ATOM 1474 N N . ARG A 1 195 ? -12.368 -9.113 27.035 1.00 97.31 195 ARG A N 1
ATOM 1475 C CA . ARG A 1 195 ? -12.325 -8.972 28.495 1.00 97.31 195 ARG A CA 1
ATOM 1476 C C . ARG A 1 195 ? -13.368 -7.970 28.998 1.00 97.31 195 ARG A C 1
ATOM 1478 O O . ARG A 1 195 ? -14.059 -8.256 29.966 1.00 97.31 195 ARG A O 1
ATOM 1485 N N . ALA A 1 196 ? -13.533 -6.840 28.309 1.00 96.88 196 ALA A N 1
ATOM 1486 C CA . ALA A 1 196 ? -14.571 -5.865 28.643 1.00 96.88 196 ALA A CA 1
ATOM 1487 C C . ALA A 1 196 ? -15.996 -6.437 28.480 1.00 96.88 196 ALA A C 1
ATOM 1489 O O . ALA A 1 196 ? -16.866 -6.134 29.292 1.00 96.88 196 ALA A O 1
ATOM 1490 N N . ASP A 1 197 ? -16.240 -7.283 27.469 1.00 96.19 197 ASP A N 1
ATOM 1491 C CA . ASP A 1 197 ? -17.521 -7.992 27.307 1.00 96.19 197 ASP A CA 1
ATOM 1492 C C . ASP A 1 197 ? -17.796 -8.939 28.484 1.00 96.19 197 ASP A C 1
ATOM 1494 O O . ASP A 1 197 ? -18.909 -8.980 29.007 1.00 96.19 197 ASP A O 1
ATOM 1498 N N . GLU A 1 198 ? -16.779 -9.677 28.932 1.00 96.62 198 GLU A N 1
ATOM 1499 C CA . GLU A 1 198 ? -16.878 -10.580 30.082 1.00 96.62 198 GLU A CA 1
ATOM 1500 C C . GLU A 1 198 ? -17.178 -9.815 31.382 1.00 96.62 198 GLU A C 1
ATOM 1502 O O . GLU A 1 198 ? -18.164 -10.118 32.055 1.00 96.62 198 GLU A O 1
ATOM 1507 N N . GLU A 1 199 ? -16.431 -8.744 31.670 1.00 97.38 199 GLU A N 1
ATOM 1508 C CA . GLU A 1 199 ? -16.665 -7.866 32.829 1.00 97.38 199 GLU A CA 1
ATOM 1509 C C . GLU A 1 199 ? -18.069 -7.220 32.795 1.00 97.38 199 GLU A C 1
ATOM 1511 O O . GLU A 1 199 ? -18.753 -7.112 33.823 1.00 97.38 199 GLU A O 1
ATOM 1516 N N . ALA A 1 200 ? -18.552 -6.831 31.608 1.00 96.94 200 ALA A N 1
ATOM 1517 C CA . ALA A 1 200 ? -19.900 -6.294 31.433 1.00 96.94 200 ALA A CA 1
ATOM 1518 C C . ALA A 1 200 ? -20.985 -7.354 31.697 1.00 96.94 200 ALA A C 1
ATOM 1520 O O . ALA A 1 200 ? -21.998 -7.051 32.333 1.00 96.94 200 ALA A O 1
ATOM 1521 N N . ARG A 1 201 ? -20.778 -8.606 31.265 1.00 95.94 201 ARG A N 1
ATOM 1522 C CA . ARG A 1 201 ? -21.696 -9.727 31.544 1.00 95.94 201 ARG A CA 1
ATOM 1523 C C . ARG A 1 201 ? -21.753 -10.068 33.028 1.00 95.94 201 ARG A C 1
ATOM 1525 O O . ARG A 1 201 ? -22.843 -10.288 33.558 1.00 95.94 201 ARG A O 1
ATOM 1532 N N . GLU A 1 202 ? -20.613 -10.082 33.712 1.00 97.50 202 GLU A N 1
ATOM 1533 C CA . GLU A 1 202 ? -20.565 -10.297 35.162 1.00 97.50 202 GLU A CA 1
ATOM 1534 C C . GLU A 1 202 ? -21.305 -9.190 35.921 1.00 97.50 202 GLU A C 1
ATOM 1536 O O . GLU A 1 202 ? -22.112 -9.471 36.817 1.00 97.50 202 GLU A O 1
ATOM 1541 N N . SER A 1 203 ? -21.102 -7.936 35.509 1.00 97.56 203 SER A N 1
ATOM 1542 C CA . SER A 1 203 ? -21.811 -6.778 36.058 1.00 97.56 203 SER A CA 1
ATOM 1543 C C . SER A 1 203 ? -23.320 -6.872 35.815 1.00 97.56 203 SER A C 1
ATOM 1545 O O . SER A 1 203 ? -24.108 -6.644 36.735 1.00 97.56 203 SER A O 1
ATOM 1547 N N . ALA A 1 204 ? -23.744 -7.291 34.619 1.00 96.69 204 ALA A N 1
ATOM 1548 C CA . ALA A 1 204 ? -25.158 -7.485 34.295 1.00 96.69 204 ALA 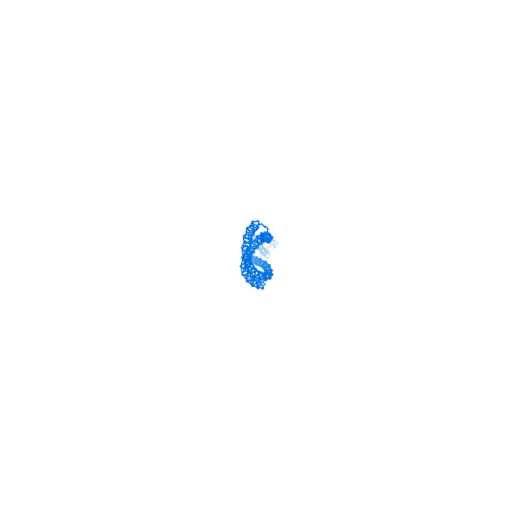A CA 1
ATOM 1549 C C . ALA A 1 204 ? -25.792 -8.579 35.168 1.00 96.69 204 ALA A C 1
ATOM 1551 O O . ALA A 1 204 ? -26.897 -8.407 35.687 1.00 96.69 204 ALA A O 1
ATOM 1552 N N . ALA A 1 205 ? -25.068 -9.673 35.423 1.00 97.19 205 ALA A N 1
ATOM 1553 C CA . ALA A 1 205 ? -25.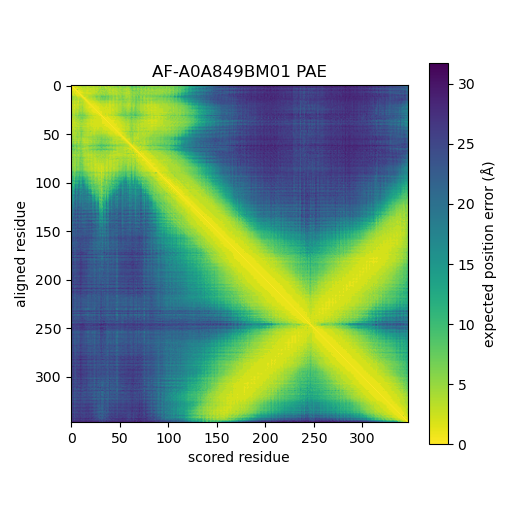518 -10.717 36.338 1.00 97.19 205 ALA A CA 1
ATOM 1554 C C . ALA A 1 205 ? -25.644 -10.208 37.788 1.00 97.19 205 ALA A C 1
ATOM 1556 O O . ALA A 1 205 ? -26.570 -10.602 38.501 1.00 97.19 205 ALA A O 1
ATOM 1557 N N . ALA A 1 206 ? -24.745 -9.328 38.241 1.00 97.50 206 ALA A N 1
ATOM 1558 C CA . ALA A 1 206 ? -24.842 -8.699 39.560 1.00 97.50 206 ALA A CA 1
ATOM 1559 C C . ALA A 1 206 ? -26.063 -7.772 39.675 1.00 97.50 206 ALA A C 1
ATOM 1561 O O . ALA A 1 206 ? -26.802 -7.857 40.657 1.00 97.50 206 ALA A O 1
ATOM 1562 N N . VAL A 1 207 ? -26.324 -6.959 38.650 1.00 97.94 207 VAL A N 1
ATOM 1563 C CA . VAL A 1 207 ? -27.508 -6.088 38.553 1.00 97.94 207 VAL A CA 1
ATOM 1564 C C . VAL A 1 207 ? -28.806 -6.906 38.551 1.00 97.94 207 VAL A C 1
ATOM 1566 O O . VAL A 1 207 ? -29.764 -6.554 39.245 1.00 97.94 207 VAL A O 1
ATOM 1569 N N . ALA A 1 208 ? -28.834 -8.049 37.859 1.00 96.56 208 ALA A N 1
ATOM 1570 C CA . ALA A 1 208 ? -29.978 -8.962 37.879 1.00 96.56 208 ALA A CA 1
ATOM 1571 C C . ALA A 1 208 ? -30.236 -9.544 39.283 1.00 96.56 208 ALA A C 1
ATOM 1573 O O . ALA A 1 208 ? -31.379 -9.567 39.744 1.00 96.56 208 ALA A O 1
ATOM 1574 N N . ARG A 1 209 ? -29.180 -9.952 40.006 1.00 97.44 209 ARG A N 1
ATOM 1575 C CA . ARG A 1 209 ? -29.307 -10.397 41.408 1.00 97.44 209 ARG A CA 1
ATOM 1576 C C . ARG A 1 209 ? -29.819 -9.278 42.312 1.00 97.44 209 ARG A C 1
ATOM 1578 O O . ARG A 1 209 ? -30.700 -9.522 43.129 1.00 97.44 209 ARG A O 1
ATOM 1585 N N . LEU A 1 210 ? -29.313 -8.057 42.144 1.00 97.25 210 LEU A N 1
ATOM 1586 C CA . LEU A 1 210 ? -29.750 -6.901 42.923 1.00 97.25 210 LEU A CA 1
ATOM 1587 C C . LEU A 1 210 ? -31.232 -6.581 42.675 1.00 97.25 210 LEU A C 1
ATOM 1589 O O . LEU A 1 210 ? -31.968 -6.341 43.627 1.00 97.25 210 LEU A O 1
ATOM 1593 N N . THR A 1 211 ? -31.688 -6.676 41.423 1.00 97.12 211 THR A N 1
ATOM 1594 C CA . THR A 1 211 ? -33.108 -6.533 41.056 1.00 97.12 211 THR A CA 1
ATOM 1595 C C . THR A 1 211 ? -33.985 -7.533 41.814 1.00 97.12 211 THR A C 1
ATOM 1597 O O . THR A 1 211 ? -35.017 -7.156 42.371 1.00 97.12 211 THR A O 1
ATOM 1600 N N . ALA A 1 212 ? -33.559 -8.800 41.891 1.00 96.88 212 ALA A N 1
ATOM 1601 C CA . ALA A 1 212 ? -34.278 -9.831 42.637 1.00 96.88 212 ALA A CA 1
ATOM 1602 C C . ALA A 1 212 ? -34.314 -9.536 44.148 1.00 96.88 212 ALA A C 1
ATOM 1604 O O . ALA A 1 212 ? -35.380 -9.615 44.759 1.00 96.88 212 ALA A O 1
ATOM 1605 N N . THR A 1 213 ? -33.183 -9.138 44.742 1.00 97.50 213 THR A N 1
ATOM 1606 C CA . THR A 1 213 ? -33.100 -8.763 46.165 1.00 97.50 213 THR A CA 1
ATOM 1607 C C . THR A 1 213 ? -34.006 -7.576 46.494 1.00 97.50 213 THR A C 1
ATOM 1609 O O . THR A 1 213 ? -34.729 -7.611 47.486 1.00 97.50 213 THR A O 1
ATOM 1612 N N . ILE A 1 214 ? -34.031 -6.543 45.647 1.00 97.25 214 ILE A N 1
ATOM 1613 C CA . ILE A 1 214 ? -34.915 -5.382 45.822 1.00 97.25 214 ILE A CA 1
ATOM 1614 C C . ILE A 1 214 ? -36.386 -5.810 45.774 1.00 97.25 214 ILE A C 1
ATOM 1616 O O . ILE A 1 214 ? -37.178 -5.362 46.598 1.00 97.25 214 ILE A O 1
ATOM 1620 N N . GLY A 1 215 ? -36.750 -6.721 44.865 1.00 95.31 215 GLY A N 1
ATOM 1621 C CA . GLY A 1 215 ? -38.097 -7.294 44.813 1.00 95.31 215 GLY A CA 1
ATOM 1622 C C . GLY A 1 215 ? -38.494 -8.034 46.096 1.00 95.31 215 GLY A C 1
ATOM 1623 O O . GLY A 1 215 ? -39.638 -7.930 46.532 1.00 95.31 215 GLY A O 1
ATOM 1624 N N . GLN A 1 216 ? -37.559 -8.736 46.741 1.00 97.62 216 GLN A N 1
ATOM 1625 C CA . GLN A 1 216 ? -37.809 -9.377 48.039 1.00 97.62 216 GLN A CA 1
ATOM 1626 C C . GLN A 1 216 ? -38.011 -8.348 49.159 1.00 97.62 216 GLN A C 1
ATOM 1628 O O . GLN A 1 216 ? -38.917 -8.512 49.974 1.00 97.62 216 GLN A O 1
ATOM 1633 N N . ILE A 1 217 ? -37.212 -7.275 49.188 1.00 96.75 217 ILE A N 1
ATOM 1634 C CA . ILE A 1 217 ? -37.357 -6.192 50.175 1.00 96.75 217 ILE A CA 1
ATOM 1635 C C . ILE A 1 217 ? -38.719 -5.502 50.020 1.00 96.75 217 ILE A C 1
ATOM 1637 O O . ILE A 1 217 ? -39.393 -5.261 51.018 1.00 96.75 217 ILE A O 1
ATOM 1641 N N . ASP A 1 218 ? -39.155 -5.248 48.784 1.00 96.75 218 ASP A N 1
ATOM 1642 C CA . ASP A 1 218 ? -40.468 -4.663 48.474 1.00 96.75 218 ASP A CA 1
ATOM 1643 C C . ASP A 1 218 ? -41.625 -5.514 49.031 1.00 96.75 218 ASP A C 1
ATOM 1645 O O . ASP A 1 218 ? -42.541 -5.017 49.695 1.00 96.75 218 ASP A O 1
ATOM 1649 N N . GLN A 1 219 ? -41.546 -6.836 48.836 1.00 96.88 219 GLN A N 1
ATOM 1650 C CA . GLN A 1 219 ? -42.518 -7.792 49.375 1.00 96.88 219 GLN A CA 1
ATOM 1651 C C . GLN A 1 219 ? -42.523 -7.804 50.909 1.00 96.88 219 GLN A C 1
ATOM 1653 O O . GLN A 1 219 ? -43.593 -7.824 51.518 1.00 96.88 219 GLN A O 1
ATOM 1658 N N . MET A 1 220 ? -41.345 -7.760 51.543 1.00 97.31 220 MET A N 1
ATOM 1659 C CA . MET A 1 220 ? -41.226 -7.689 53.003 1.00 97.31 220 MET A CA 1
ATOM 1660 C C . MET A 1 220 ? -41.817 -6.388 53.555 1.00 97.31 220 MET A C 1
ATOM 1662 O O . MET A 1 220 ? -42.601 -6.437 54.500 1.00 97.31 220 MET A O 1
ATOM 1666 N N . ALA A 1 221 ? -41.493 -5.240 52.953 1.00 96.81 221 ALA A N 1
ATOM 1667 C CA . ALA A 1 221 ? -42.028 -3.940 53.355 1.00 96.81 221 ALA A CA 1
ATOM 1668 C C . ALA A 1 221 ? -43.559 -3.905 53.236 1.00 96.81 221 ALA A C 1
ATOM 1670 O O . ALA A 1 221 ? -44.240 -3.491 54.175 1.00 96.81 221 ALA A O 1
ATOM 1671 N N . THR A 1 222 ? -44.104 -4.441 52.139 1.00 96.38 222 THR A N 1
ATOM 1672 C CA . THR A 1 222 ? -45.553 -4.575 51.925 1.00 96.38 222 THR A CA 1
ATOM 1673 C C . THR A 1 222 ? -46.208 -5.451 52.998 1.00 96.38 222 THR A C 1
ATOM 1675 O O . THR A 1 222 ? -47.241 -5.082 53.561 1.00 96.38 222 THR A O 1
ATOM 1678 N N . ALA A 1 223 ? -45.606 -6.598 53.326 1.00 97.88 223 ALA A N 1
ATOM 1679 C CA . ALA A 1 223 ? -46.124 -7.500 54.353 1.00 97.88 223 ALA A CA 1
ATOM 1680 C C . ALA A 1 223 ? -46.095 -6.865 55.755 1.00 97.88 223 ALA A C 1
ATOM 1682 O O . ALA A 1 223 ? -47.080 -6.957 56.489 1.00 97.88 223 ALA A O 1
ATOM 1683 N N . ILE A 1 224 ? -45.005 -6.181 56.120 1.00 97.81 224 ILE A N 1
ATOM 1684 C CA . ILE A 1 224 ? -44.894 -5.461 57.399 1.00 97.81 224 ILE A CA 1
ATOM 1685 C C . ILE A 1 224 ? -45.932 -4.335 57.463 1.00 97.81 224 ILE A C 1
ATOM 1687 O O . ILE A 1 224 ? -46.598 -4.186 58.486 1.00 97.81 224 ILE A O 1
ATOM 1691 N N . GLY A 1 225 ? -46.131 -3.595 56.368 1.00 97.12 225 GLY A N 1
ATOM 1692 C CA . GLY A 1 225 ? -47.147 -2.546 56.282 1.00 97.12 225 GLY A CA 1
ATOM 1693 C C . GLY A 1 225 ? -48.562 -3.088 56.508 1.00 97.12 225 GLY A C 1
ATOM 1694 O O . GLY A 1 225 ? -49.340 -2.501 57.263 1.00 97.12 225 GLY A O 1
ATOM 1695 N N . ALA A 1 226 ? -48.876 -4.258 55.940 1.00 97.50 226 ALA A N 1
ATOM 1696 C CA . ALA A 1 226 ? -50.146 -4.946 56.171 1.00 97.50 226 ALA A CA 1
ATOM 1697 C C . ALA A 1 226 ? -50.316 -5.397 57.636 1.00 97.50 226 ALA A C 1
ATOM 1699 O O . ALA A 1 226 ? -51.380 -5.185 58.225 1.00 97.50 226 ALA A O 1
ATOM 1700 N N . ILE A 1 227 ? -49.266 -5.957 58.253 1.00 97.75 227 ILE A N 1
ATOM 1701 C CA . ILE A 1 227 ? -49.263 -6.345 59.676 1.00 97.75 227 ILE A CA 1
ATOM 1702 C C . ILE A 1 227 ? -49.467 -5.118 60.573 1.00 97.75 227 ILE A C 1
ATOM 1704 O O . ILE A 1 227 ? -50.259 -5.170 61.516 1.00 97.75 227 ILE A O 1
ATOM 1708 N N . ALA A 1 228 ? -48.797 -4.004 60.275 1.00 97.88 228 ALA A N 1
ATOM 1709 C CA . ALA A 1 228 ? -48.948 -2.745 60.995 1.00 97.88 228 ALA A CA 1
ATOM 1710 C C . ALA A 1 228 ? -50.385 -2.206 60.886 1.00 97.88 228 ALA A C 1
ATOM 1712 O O . ALA A 1 228 ? -50.997 -1.867 61.899 1.00 97.88 228 ALA A O 1
ATOM 1713 N N . GLY A 1 229 ? -50.981 -2.240 59.688 1.00 96.56 229 GLY A N 1
ATOM 1714 C CA . GLY A 1 229 ? -52.387 -1.887 59.475 1.00 96.56 229 GLY A CA 1
ATOM 1715 C C . GLY A 1 229 ? -53.355 -2.752 60.292 1.00 96.56 229 GLY A C 1
ATOM 1716 O O . GLY A 1 229 ? -54.251 -2.226 60.958 1.00 96.56 229 GLY A O 1
ATOM 1717 N N . GLN A 1 230 ? -53.147 -4.072 60.314 1.00 97.88 230 GLN A N 1
ATOM 1718 C CA . GLN A 1 230 ? -53.952 -4.998 61.118 1.00 97.88 230 GLN A CA 1
ATOM 1719 C C . GLN A 1 230 ? -53.765 -4.767 62.627 1.00 97.88 230 GLN A C 1
ATOM 1721 O O . GLN A 1 230 ? -54.738 -4.785 63.382 1.00 97.88 230 GLN A O 1
ATOM 1726 N N . THR A 1 231 ? -52.534 -4.503 63.067 1.00 97.56 231 THR A N 1
ATOM 1727 C CA . THR A 1 231 ? -52.202 -4.213 64.471 1.00 97.56 231 THR A CA 1
ATOM 1728 C C . THR A 1 231 ? -52.860 -2.916 64.931 1.00 97.56 231 THR A C 1
ATOM 1730 O O . THR A 1 231 ? -53.458 -2.879 66.004 1.00 97.56 231 THR A O 1
ATOM 1733 N N . ASN A 1 232 ? -52.850 -1.880 64.090 1.00 96.25 232 ASN A N 1
ATOM 1734 C CA . ASN A 1 232 ? -53.540 -0.619 64.348 1.00 96.25 232 ASN A CA 1
ATOM 1735 C C . ASN A 1 232 ? -55.062 -0.818 64.500 1.00 96.25 232 ASN A C 1
ATOM 1737 O O . ASN A 1 232 ? -55.669 -0.241 65.402 1.00 96.25 232 ASN A O 1
ATOM 1741 N N . LEU A 1 233 ? -55.682 -1.670 63.673 1.00 96.81 233 LEU A N 1
ATOM 1742 C CA . LEU A 1 233 ? -57.106 -2.017 63.801 1.00 96.81 233 LEU A CA 1
ATOM 1743 C C . LEU A 1 233 ? -57.405 -2.805 65.086 1.00 96.81 233 LEU A C 1
ATOM 1745 O O . LEU A 1 233 ? -58.392 -2.521 65.765 1.00 96.81 233 LEU A O 1
ATOM 1749 N N . LEU A 1 234 ? -56.551 -3.762 65.457 1.00 97.00 234 LEU A N 1
ATOM 1750 C CA . LEU A 1 234 ? -56.678 -4.508 66.715 1.00 97.00 234 LEU A CA 1
ATOM 1751 C C . LEU A 1 234 ? -56.539 -3.589 67.937 1.00 97.00 234 LEU A C 1
ATOM 1753 O O . LEU A 1 234 ? -57.352 -3.668 68.858 1.00 97.00 234 LEU A O 1
ATOM 1757 N N . ALA A 1 235 ? -55.557 -2.686 67.923 1.00 97.06 235 ALA A N 1
ATOM 1758 C CA . ALA A 1 235 ? -55.332 -1.700 68.975 1.00 97.06 235 ALA A CA 1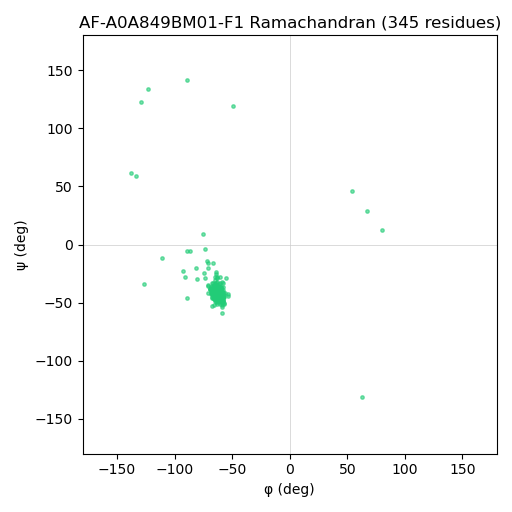
ATOM 1759 C C . ALA A 1 235 ? -56.500 -0.708 69.094 1.00 97.06 235 ALA A C 1
ATOM 1761 O O . ALA A 1 235 ? -56.920 -0.358 70.199 1.00 97.06 235 ALA A O 1
ATOM 1762 N N . LEU A 1 236 ? -57.092 -0.304 67.965 1.00 94.75 236 LEU A N 1
ATOM 1763 C CA . LEU A 1 236 ? -58.303 0.513 67.944 1.00 94.75 236 LEU A CA 1
ATOM 1764 C C . LEU A 1 236 ? -59.484 -0.215 68.601 1.00 94.75 236 LEU A C 1
ATOM 1766 O O . LEU A 1 236 ? -60.139 0.358 69.471 1.00 94.75 236 LEU A O 1
ATOM 1770 N N . ASN A 1 237 ? -59.720 -1.479 68.242 1.00 95.75 237 ASN A N 1
ATOM 1771 C CA . ASN A 1 237 ? -60.771 -2.295 68.856 1.00 95.75 237 ASN A CA 1
ATOM 1772 C C . ASN A 1 237 ? -60.544 -2.463 70.367 1.00 95.75 237 ASN A C 1
ATOM 1774 O O . ASN A 1 237 ? -61.480 -2.313 71.150 1.00 95.75 237 ASN A O 1
ATOM 1778 N N . ALA A 1 238 ? -59.298 -2.698 70.790 1.00 95.56 238 ALA A N 1
ATOM 1779 C CA . ALA A 1 238 ? -58.940 -2.783 72.204 1.00 95.56 238 ALA A CA 1
ATOM 1780 C C . ALA A 1 238 ? -59.170 -1.454 72.945 1.00 95.56 238 ALA A C 1
ATOM 1782 O O . ALA A 1 238 ? -59.666 -1.459 74.068 1.00 95.56 238 ALA A O 1
ATOM 1783 N N . THR A 1 239 ? -58.875 -0.316 72.309 1.00 93.88 239 THR A N 1
ATOM 1784 C CA . THR A 1 239 ? -59.148 1.019 72.868 1.00 93.88 239 THR A CA 1
ATOM 1785 C C . THR A 1 239 ? -60.651 1.237 73.073 1.00 93.88 239 THR A C 1
ATOM 1787 O O . THR A 1 239 ? -61.063 1.761 74.109 1.00 93.88 239 THR A O 1
ATOM 1790 N N . ILE A 1 240 ? -61.479 0.801 72.116 1.00 93.25 240 ILE A N 1
ATOM 1791 C CA . ILE A 1 240 ? -62.946 0.873 72.206 1.00 93.25 240 ILE A CA 1
ATOM 1792 C C . ILE A 1 240 ? -63.460 0.015 73.369 1.00 93.25 240 ILE A C 1
ATOM 1794 O O . ILE A 1 240 ? -64.247 0.497 74.186 1.00 93.25 240 ILE A O 1
ATOM 1798 N N . GLU A 1 241 ? -62.995 -1.231 73.492 1.00 95.56 241 GLU A N 1
ATOM 1799 C CA . GLU A 1 241 ? -63.447 -2.128 74.563 1.00 95.56 241 GLU A CA 1
ATOM 1800 C C . GLU A 1 241 ? -62.954 -1.664 75.945 1.00 95.56 241 GLU A C 1
ATOM 1802 O O . GLU A 1 241 ? -63.700 -1.703 76.925 1.00 95.56 241 GLU A O 1
ATOM 1807 N N . ALA A 1 242 ? -61.734 -1.124 76.028 1.00 94.56 242 ALA A N 1
ATOM 1808 C CA . ALA A 1 242 ? -61.200 -0.526 77.249 1.00 94.56 242 ALA A CA 1
ATOM 1809 C C . ALA A 1 242 ? -62.021 0.693 77.704 1.00 94.56 242 ALA A C 1
ATOM 1811 O O . ALA A 1 242 ? -62.290 0.840 78.897 1.00 94.56 242 ALA A O 1
ATOM 1812 N N . ALA A 1 243 ? -62.476 1.533 76.766 1.00 92.00 243 ALA A N 1
ATOM 1813 C CA . ALA A 1 243 ? -63.389 2.635 77.065 1.00 92.00 243 ALA A CA 1
ATOM 1814 C C . ALA A 1 243 ? -64.754 2.124 77.563 1.00 92.00 243 ALA A C 1
ATOM 1816 O O . ALA A 1 243 ? -65.324 2.682 78.503 1.00 92.00 243 ALA A O 1
ATOM 1817 N N . ARG A 1 244 ? -65.252 1.025 76.984 1.00 93.31 244 ARG A N 1
ATOM 1818 C CA . ARG A 1 244 ? -66.517 0.384 77.373 1.00 93.31 244 ARG A CA 1
ATOM 1819 C C . ARG A 1 244 ? -66.486 -0.190 78.792 1.00 93.31 244 ARG A C 1
ATOM 1821 O O . ARG A 1 244 ? -67.490 -0.124 79.496 1.00 93.31 244 ARG A O 1
ATOM 1828 N N . ALA A 1 245 ? -65.333 -0.696 79.229 1.00 93.62 245 ALA A N 1
ATOM 1829 C CA . ALA A 1 245 ? -65.106 -1.190 80.589 1.00 93.62 245 ALA A CA 1
ATOM 1830 C C . ALA A 1 245 ? -64.981 -0.074 81.655 1.00 93.62 245 ALA A C 1
ATOM 1832 O O . ALA A 1 245 ? -64.865 -0.363 82.850 1.00 93.62 245 ALA A O 1
ATOM 1833 N N . GLY A 1 246 ? -64.999 1.205 81.259 1.00 90.25 246 GLY A N 1
ATOM 1834 C CA . GLY A 1 246 ? -65.001 2.345 82.175 1.00 90.25 246 GLY A CA 1
ATOM 1835 C C . GLY A 1 246 ? -63.741 2.433 83.046 1.00 90.25 246 GLY A C 1
ATOM 1836 O O . GLY A 1 246 ? -62.612 2.362 82.561 1.00 90.25 246 GLY A O 1
ATOM 1837 N N . SER A 1 247 ? -63.908 2.613 84.361 1.00 88.12 247 SER A N 1
ATOM 1838 C CA . SER A 1 247 ? -62.785 2.834 85.288 1.00 88.12 247 SER A CA 1
ATOM 1839 C C . SER A 1 247 ? -61.829 1.639 85.401 1.00 88.12 247 SER A C 1
ATOM 1841 O O . SER A 1 247 ? -60.638 1.860 85.648 1.00 88.12 247 SER A O 1
ATOM 1843 N N . ALA A 1 248 ? -62.328 0.416 85.177 1.00 88.06 248 ALA A N 1
ATOM 1844 C CA . ALA A 1 248 ? -61.556 -0.827 85.194 1.00 88.06 248 ALA A CA 1
ATOM 1845 C C . ALA A 1 248 ? -60.670 -1.004 83.944 1.00 88.06 248 ALA A C 1
ATOM 1847 O O . ALA A 1 248 ? -59.647 -1.681 84.011 1.00 88.06 248 ALA A O 1
ATOM 1848 N N . GLY A 1 249 ? -61.020 -0.364 82.821 1.00 92.06 249 GLY A N 1
ATOM 1849 C CA . GLY A 1 249 ? -60.298 -0.472 81.548 1.00 92.06 249 GLY A CA 1
ATOM 1850 C C . GLY A 1 249 ? -59.160 0.535 81.349 1.00 92.06 249 GLY A C 1
ATOM 1851 O O . GLY A 1 249 ? -58.432 0.436 80.366 1.00 92.06 249 GLY A O 1
ATOM 1852 N N . ARG A 1 250 ? -58.956 1.498 82.262 1.00 89.50 250 ARG A N 1
ATOM 1853 C CA . ARG A 1 250 ? -58.004 2.614 82.061 1.00 89.50 250 ARG A CA 1
ATOM 1854 C C . ARG A 1 250 ? -56.566 2.178 81.762 1.00 89.50 250 ARG A C 1
ATOM 1856 O O . ARG A 1 250 ? -55.942 2.761 80.885 1.00 89.50 250 ARG A O 1
ATOM 1863 N N . GLY A 1 251 ? -56.053 1.156 82.450 1.00 91.31 251 GLY A N 1
ATOM 1864 C CA . GLY A 1 251 ? -54.708 0.628 82.181 1.00 91.31 251 GLY A CA 1
ATOM 1865 C C . GLY A 1 251 ? -54.592 -0.010 80.792 1.00 91.31 251 GLY A C 1
ATOM 1866 O O . GLY A 1 251 ? -53.623 0.233 80.080 1.00 91.31 251 GLY A O 1
ATOM 1867 N N . PHE A 1 252 ? -55.623 -0.751 80.369 1.00 93.31 252 PHE A N 1
ATOM 1868 C CA . PHE A 1 252 ? -55.697 -1.327 79.024 1.00 93.31 252 PHE A CA 1
ATOM 1869 C C . PHE A 1 252 ? -55.809 -0.256 77.936 1.00 93.31 252 PHE A C 1
ATOM 1871 O O . PHE A 1 252 ? -55.203 -0.413 76.881 1.00 93.31 252 PHE A O 1
ATOM 1878 N N . ALA A 1 253 ? -56.526 0.842 78.193 1.00 93.62 253 ALA A N 1
ATOM 1879 C CA . ALA A 1 253 ? -56.649 1.947 77.244 1.00 93.62 253 ALA A CA 1
ATOM 1880 C C . ALA A 1 253 ? -55.293 2.607 76.941 1.00 93.62 253 ALA A C 1
ATOM 1882 O O . ALA A 1 253 ? -55.027 2.928 75.786 1.00 93.62 253 ALA A O 1
ATOM 1883 N N . VAL A 1 254 ? -54.423 2.765 77.949 1.00 95.12 254 VAL A N 1
ATOM 1884 C CA . VAL A 1 254 ? -53.067 3.315 77.759 1.00 95.12 254 VAL A CA 1
ATOM 1885 C C . VAL A 1 254 ? -52.225 2.389 76.882 1.00 95.12 254 VAL A C 1
ATOM 1887 O O . VAL A 1 254 ? -51.657 2.839 75.894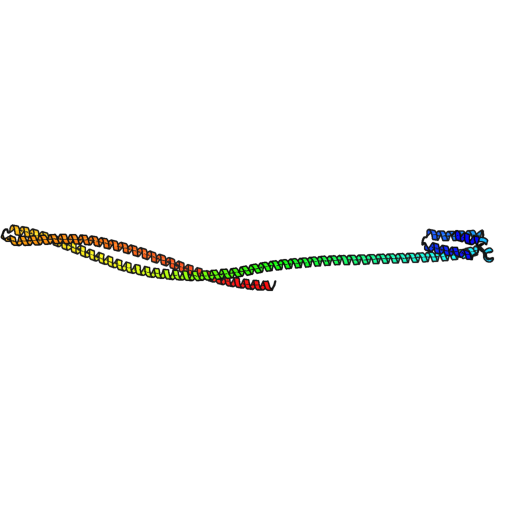 1.00 95.12 254 VAL A O 1
ATOM 1890 N N . VAL A 1 255 ? -52.203 1.086 77.187 1.00 96.69 255 VAL A N 1
ATOM 1891 C CA . VAL A 1 255 ? -51.448 0.103 76.389 1.00 96.69 255 VAL A CA 1
ATOM 1892 C C . VAL A 1 255 ? -51.979 0.028 74.955 1.00 96.69 255 VAL A C 1
ATOM 1894 O O . VAL A 1 255 ? -51.195 -0.018 74.013 1.00 96.69 255 VAL A O 1
ATOM 1897 N N . ALA A 1 256 ? -53.300 0.049 74.766 1.00 96.38 256 ALA A N 1
ATOM 1898 C CA . ALA A 1 256 ? -53.904 0.037 73.436 1.00 96.38 256 ALA A CA 1
ATOM 1899 C C . ALA A 1 256 ? -53.562 1.304 72.629 1.00 96.38 256 ALA A C 1
ATOM 1901 O O . ALA A 1 256 ? -53.323 1.204 71.426 1.00 96.38 256 ALA A O 1
ATOM 1902 N N . GLY A 1 257 ? -53.488 2.470 73.281 1.00 95.44 257 GLY A N 1
ATOM 1903 C CA . GLY A 1 257 ? -53.019 3.715 72.669 1.00 95.44 257 GLY A CA 1
ATOM 1904 C C . GLY A 1 257 ? -51.565 3.628 72.203 1.00 95.44 257 GLY A C 1
ATOM 1905 O O . GLY A 1 257 ? -51.284 3.935 71.048 1.00 95.44 257 GLY A O 1
ATOM 1906 N N . GLU A 1 258 ? -50.677 3.116 73.054 1.00 97.12 258 GLU A N 1
ATOM 1907 C CA . GLU A 1 258 ? -49.255 2.942 72.731 1.00 97.12 258 GLU A CA 1
ATOM 1908 C C . GLU A 1 258 ? -49.060 1.979 71.546 1.00 97.12 258 GLU A C 1
ATOM 1910 O O . GLU A 1 258 ? -48.390 2.299 70.567 1.00 97.12 258 GLU A O 1
ATOM 1915 N N . VAL A 1 259 ? -49.726 0.815 71.567 1.00 97.69 259 VAL A N 1
ATOM 1916 C CA . VAL A 1 259 ? -49.668 -0.159 70.458 1.00 97.69 259 VAL A CA 1
ATOM 1917 C C . VAL A 1 259 ? -50.179 0.457 69.153 1.00 97.69 259 VAL A C 1
ATOM 1919 O O . VAL A 1 259 ? -49.638 0.176 68.082 1.00 97.69 259 VAL A O 1
ATOM 1922 N N . LYS A 1 260 ? -51.209 1.307 69.225 1.00 96.31 260 LYS A N 1
ATOM 1923 C CA . LYS A 1 260 ? -51.738 2.021 68.062 1.00 96.31 260 LYS A CA 1
ATOM 1924 C C . LYS A 1 260 ? -50.708 2.999 67.487 1.00 96.31 260 LYS A C 1
ATOM 1926 O O . LYS A 1 260 ? -50.528 3.018 66.270 1.00 96.31 260 LYS A O 1
ATOM 1931 N N . GLU A 1 261 ? -50.028 3.779 68.326 1.00 97.00 261 GLU A N 1
ATOM 1932 C CA . GLU A 1 261 ? -48.972 4.698 67.878 1.00 97.00 261 GLU A CA 1
ATOM 1933 C C . GLU A 1 261 ? -47.794 3.949 67.249 1.00 97.00 261 GLU A C 1
ATOM 1935 O O . GLU A 1 261 ? -47.411 4.287 66.126 1.00 97.00 261 GLU A O 1
ATOM 1940 N N . LEU A 1 262 ? -47.304 2.872 67.881 1.00 97.81 262 LEU A N 1
ATOM 1941 C CA . LEU A 1 262 ? -46.249 2.026 67.304 1.00 97.81 262 LEU A CA 1
ATOM 1942 C C . LEU A 1 262 ? -46.661 1.439 65.949 1.00 97.81 262 LEU A C 1
ATOM 1944 O O . LEU A 1 262 ? -45.855 1.385 65.018 1.00 97.81 262 LEU A O 1
ATOM 1948 N N . ALA A 1 263 ? -47.916 1.006 65.806 1.00 97.69 263 ALA A N 1
ATOM 1949 C CA . ALA A 1 263 ? -48.418 0.485 64.541 1.00 97.69 263 ALA A CA 1
ATOM 1950 C C . ALA A 1 263 ? -48.440 1.570 63.448 1.00 97.69 263 ALA A C 1
ATOM 1952 O O . ALA A 1 263 ? -48.013 1.320 62.322 1.00 97.69 263 ALA A O 1
ATOM 1953 N N . GLN A 1 264 ? -48.862 2.796 63.776 1.00 96.94 264 GLN A N 1
ATOM 1954 C CA . GLN A 1 264 ? -48.834 3.926 62.840 1.00 96.94 264 GLN A CA 1
ATOM 1955 C C . GLN A 1 264 ? -47.413 4.378 62.479 1.00 96.94 264 GLN A C 1
ATOM 1957 O O . GLN A 1 264 ? -47.175 4.812 61.350 1.00 96.94 264 GLN A O 1
ATOM 1962 N N . GLU A 1 265 ? -46.474 4.327 63.422 1.00 98.00 265 GLU A N 1
ATOM 1963 C CA . GLU A 1 265 ? -45.057 4.596 63.165 1.00 98.00 265 GLU A CA 1
ATOM 1964 C C . GLU A 1 265 ? -44.454 3.520 62.254 1.00 98.00 265 GLU A C 1
ATOM 1966 O O . GLU A 1 265 ? -43.791 3.847 61.271 1.00 98.00 265 GLU A O 1
ATOM 1971 N N . THR A 1 266 ? -44.787 2.250 62.500 1.00 97.69 266 THR A N 1
ATOM 1972 C CA . THR A 1 266 ? -44.377 1.126 61.648 1.00 97.69 266 THR A CA 1
ATOM 1973 C C . THR A 1 266 ? -44.894 1.292 60.217 1.00 97.69 266 THR A C 1
ATOM 1975 O O . THR A 1 266 ? -44.114 1.146 59.279 1.00 97.69 266 THR A O 1
ATOM 1978 N N . SER A 1 267 ? -46.168 1.665 60.021 1.00 97.25 267 SER A N 1
ATOM 1979 C CA . SER A 1 267 ? -46.711 1.926 58.678 1.00 97.25 267 SER A CA 1
ATOM 1980 C C . SER A 1 267 ? -45.950 3.040 57.950 1.00 97.25 267 SER A C 1
ATOM 1982 O O . SER A 1 267 ? -45.546 2.856 56.801 1.00 97.25 267 SER A O 1
ATOM 1984 N N . ARG A 1 268 ? -45.671 4.162 58.628 1.00 97.12 268 ARG A N 1
ATOM 1985 C CA . ARG A 1 268 ? -44.884 5.272 58.057 1.00 97.12 268 ARG A CA 1
ATOM 1986 C C . ARG A 1 268 ? -43.459 4.845 57.700 1.00 97.12 268 ARG A C 1
ATOM 1988 O O . ARG A 1 268 ? -42.943 5.225 56.650 1.00 97.12 268 ARG A O 1
ATOM 1995 N N . ALA A 1 269 ? -42.826 4.029 58.541 1.00 97.38 269 ALA A N 1
ATOM 1996 C CA . ALA A 1 269 ? -41.508 3.475 58.253 1.00 97.38 269 ALA A CA 1
ATOM 1997 C C . ALA A 1 269 ? -41.537 2.570 57.009 1.00 97.38 269 ALA A C 1
ATOM 1999 O O . ALA A 1 269 ? -40.665 2.694 56.150 1.00 97.38 269 ALA A O 1
ATOM 2000 N N . THR A 1 270 ? -42.554 1.713 56.861 1.00 97.38 270 THR A N 1
ATOM 2001 C CA . THR A 1 270 ? -42.693 0.857 55.671 1.00 97.38 270 THR A CA 1
ATOM 2002 C C . THR A 1 270 ? -42.963 1.642 54.391 1.00 97.38 270 THR A C 1
ATOM 2004 O O . THR A 1 270 ? -42.383 1.309 53.363 1.00 97.38 270 THR A O 1
ATOM 2007 N N . GLU A 1 271 ? -43.749 2.722 54.446 1.00 96.25 271 GLU A N 1
ATOM 2008 C CA . GLU A 1 271 ? -43.950 3.621 53.297 1.00 96.25 271 GLU A CA 1
ATOM 2009 C C . GLU A 1 271 ? -42.631 4.269 52.851 1.00 96.25 271 GLU A C 1
ATOM 2011 O O . GLU A 1 271 ? -42.330 4.319 51.657 1.00 96.25 271 GLU A O 1
ATOM 2016 N N . SER A 1 272 ? -41.806 4.704 53.808 1.00 97.38 272 SER A N 1
ATOM 2017 C CA . SER A 1 272 ? -40.472 5.248 53.529 1.00 97.38 272 SER A CA 1
ATOM 2018 C C . SER A 1 272 ? -39.544 4.203 52.895 1.00 97.38 272 SER A C 1
ATOM 2020 O O . SER A 1 272 ? -38.865 4.494 51.909 1.00 97.38 272 SER A O 1
ATOM 2022 N N . ILE A 1 273 ? -39.560 2.958 53.394 1.00 96.81 273 ILE A N 1
ATOM 2023 C CA . ILE A 1 273 ? -38.798 1.846 52.798 1.00 96.81 273 ILE A CA 1
ATOM 2024 C C . ILE A 1 273 ? -39.236 1.611 51.349 1.00 96.81 273 ILE A C 1
ATOM 2026 O O . ILE A 1 273 ? -38.377 1.505 50.476 1.00 96.81 273 ILE A O 1
ATOM 2030 N N . SER A 1 274 ? -40.542 1.577 51.069 1.00 96.25 274 SER A N 1
ATOM 2031 C CA . SER A 1 274 ? -41.061 1.406 49.706 1.00 96.25 274 SER A CA 1
ATOM 2032 C C . SER A 1 274 ? -40.627 2.539 48.766 1.00 96.25 274 SER A C 1
ATOM 2034 O O . SER A 1 274 ? -40.245 2.271 47.627 1.00 96.25 274 SER A O 1
ATOM 2036 N N . ALA A 1 275 ? -40.598 3.792 49.234 1.00 96.69 275 ALA A N 1
ATOM 2037 C CA . ALA A 1 275 ? -40.101 4.919 48.438 1.00 96.69 275 ALA A CA 1
ATOM 2038 C C . ALA A 1 275 ? -38.601 4.788 48.094 1.00 96.69 275 ALA A C 1
ATOM 2040 O O . ALA A 1 275 ? -38.187 5.055 46.960 1.00 96.69 275 ALA A O 1
ATOM 2041 N N . VAL A 1 276 ? -37.782 4.335 49.050 1.00 96.88 276 VAL A N 1
ATOM 2042 C CA . VAL A 1 276 ? -36.356 4.053 48.816 1.00 96.88 276 VAL A CA 1
ATOM 2043 C C . VAL A 1 276 ? -36.188 2.889 47.840 1.00 96.88 276 VAL A C 1
ATOM 2045 O O . VAL A 1 276 ? -35.398 2.986 46.903 1.00 96.88 276 VAL A O 1
ATOM 2048 N N . VAL A 1 277 ? -36.951 1.809 48.014 1.00 97.38 277 VAL A N 1
ATOM 2049 C CA . VAL A 1 277 ? -36.936 0.635 47.130 1.00 97.38 277 VAL A CA 1
ATOM 2050 C C . VAL A 1 277 ? -37.234 1.017 45.682 1.00 97.38 277 VAL A C 1
ATOM 2052 O O . VAL A 1 277 ? -36.521 0.563 44.788 1.00 97.38 277 VAL A O 1
ATOM 2055 N N . GLU A 1 278 ? -38.223 1.878 45.441 1.00 96.50 278 GLU A N 1
ATOM 2056 C CA . GLU A 1 278 ? -38.560 2.318 44.085 1.00 96.50 278 GLU A CA 1
ATOM 2057 C C . GLU A 1 278 ? -37.447 3.173 43.461 1.00 96.50 278 GLU A C 1
ATOM 2059 O O . GLU A 1 278 ? -37.104 2.995 42.291 1.00 96.50 278 GLU A O 1
ATOM 2064 N N . THR A 1 279 ? -36.804 4.032 44.258 1.00 97.62 279 THR A N 1
ATOM 2065 C CA . THR A 1 279 ? -35.637 4.811 43.810 1.00 97.62 279 THR A CA 1
ATOM 2066 C C . THR A 1 279 ? -34.491 3.887 43.393 1.00 97.62 279 THR A C 1
ATOM 2068 O O . THR A 1 279 ? -33.992 3.974 42.271 1.00 97.62 279 THR A O 1
ATOM 2071 N N . VAL A 1 280 ? -34.127 2.930 44.254 1.00 96.88 280 VAL A N 1
ATOM 2072 C CA . VAL A 1 280 ? -33.040 1.980 43.973 1.00 96.88 280 VAL A CA 1
ATOM 2073 C C . VAL A 1 280 ? -33.394 1.082 42.782 1.00 96.88 280 VAL A C 1
ATOM 2075 O O . VAL A 1 280 ? -32.535 0.801 41.949 1.00 96.88 280 VAL A O 1
ATOM 2078 N N . ARG A 1 281 ? -34.656 0.656 42.638 1.00 95.88 281 ARG A N 1
ATOM 2079 C CA . ARG A 1 281 ? -35.130 -0.092 41.460 1.00 95.88 281 ARG A CA 1
ATOM 2080 C C . ARG A 1 281 ? -34.901 0.705 40.170 1.00 95.88 281 ARG A C 1
ATOM 2082 O O . ARG A 1 281 ? -34.435 0.131 39.183 1.00 95.88 281 ARG A O 1
ATOM 2089 N N . GLY A 1 282 ? -35.183 2.008 40.186 1.00 97.31 282 GLY A N 1
ATOM 2090 C CA . GLY A 1 282 ? -34.905 2.919 39.076 1.00 97.31 282 GLY A CA 1
ATOM 2091 C C . GLY A 1 282 ? -33.419 2.977 38.708 1.00 97.31 282 GLY A C 1
ATOM 2092 O O . GLY A 1 282 ? -33.072 2.803 37.534 1.00 97.31 282 GLY A O 1
ATOM 2093 N N . ASP A 1 283 ? -32.546 3.138 39.704 1.00 97.44 283 ASP A N 1
ATOM 2094 C CA . ASP A 1 283 ? -31.089 3.188 39.516 1.00 97.44 283 ASP A CA 1
ATOM 2095 C C . ASP A 1 283 ? -30.537 1.871 38.952 1.00 97.44 283 ASP A C 1
ATOM 2097 O O . ASP A 1 283 ? -29.727 1.864 38.022 1.00 97.44 283 ASP A O 1
ATOM 2101 N N . VAL A 1 284 ? -31.029 0.734 39.448 1.00 97.31 284 VAL A N 1
ATOM 2102 C CA . VAL A 1 284 ? -30.654 -0.603 38.964 1.00 97.31 284 VAL A CA 1
ATOM 2103 C C . VAL A 1 284 ? -31.096 -0.818 37.517 1.00 97.31 284 VAL A C 1
ATOM 2105 O O . VAL A 1 284 ? -30.321 -1.325 36.704 1.00 97.31 284 VAL A O 1
ATOM 2108 N N . ALA A 1 285 ? -32.301 -0.374 37.152 1.00 96.44 285 ALA A N 1
ATOM 2109 C CA . ALA A 1 285 ? -32.767 -0.430 35.769 1.00 96.44 285 ALA A CA 1
ATOM 2110 C C . ALA A 1 285 ? -31.938 0.478 34.839 1.00 96.44 285 ALA A C 1
ATOM 2112 O O . ALA A 1 285 ? -31.695 0.127 33.682 1.00 96.44 285 ALA A O 1
ATOM 2113 N N . ALA A 1 286 ? -31.486 1.640 35.319 1.00 97.62 286 ALA A N 1
ATOM 2114 C CA . ALA A 1 286 ? -30.585 2.514 34.569 1.00 97.62 286 ALA A CA 1
ATOM 2115 C C . ALA A 1 286 ? -29.191 1.890 34.378 1.00 97.62 286 ALA A C 1
ATOM 2117 O O . ALA A 1 286 ? -28.639 1.947 33.274 1.00 97.62 286 ALA A O 1
ATOM 2118 N N . ALA A 1 287 ? -28.656 1.236 35.412 1.00 97.31 287 ALA A N 1
ATOM 2119 C CA . ALA A 1 287 ? -27.403 0.491 35.329 1.00 97.31 287 ALA A CA 1
ATOM 2120 C C . ALA A 1 287 ? -27.493 -0.661 34.312 1.00 97.31 287 ALA A C 1
ATOM 2122 O O . ALA A 1 287 ? -26.595 -0.809 33.484 1.00 97.31 287 ALA A O 1
ATOM 2123 N N . ALA A 1 288 ? -28.599 -1.416 34.305 1.00 96.62 288 ALA A N 1
ATOM 2124 C CA . ALA A 1 288 ? -28.837 -2.488 33.334 1.00 96.62 288 ALA A CA 1
ATOM 2125 C C . ALA A 1 288 ? -28.780 -1.981 31.881 1.00 96.62 288 ALA A C 1
ATOM 2127 O O . ALA A 1 288 ? -28.014 -2.507 31.076 1.00 96.62 288 ALA A O 1
ATOM 2128 N N . ARG A 1 289 ? -29.510 -0.901 31.561 1.00 97.50 289 ARG A N 1
ATOM 2129 C CA . ARG A 1 289 ? -29.496 -0.293 30.214 1.00 97.50 289 ARG A CA 1
ATOM 2130 C C . ARG A 1 289 ? -28.108 0.196 29.800 1.00 97.50 289 ARG A C 1
ATOM 2132 O O . ARG A 1 289 ? -27.729 0.093 28.637 1.00 97.50 289 ARG A O 1
ATOM 2139 N N . THR A 1 290 ? -27.344 0.736 30.748 1.00 97.31 290 THR A N 1
ATOM 2140 C CA . THR A 1 290 ? -25.973 1.194 30.486 1.00 97.31 290 THR A CA 1
ATOM 2141 C C . THR A 1 290 ? -25.063 0.019 30.124 1.00 97.31 290 THR A C 1
ATOM 2143 O O . THR A 1 290 ? -24.280 0.120 29.181 1.00 97.31 290 THR A O 1
ATOM 2146 N N . LEU A 1 291 ? -25.198 -1.112 30.823 1.00 96.62 291 LEU A N 1
ATOM 2147 C CA . LEU A 1 291 ? -24.430 -2.327 30.542 1.00 96.62 291 LEU A CA 1
ATOM 2148 C C . LEU A 1 291 ? -24.777 -2.939 29.180 1.00 96.62 291 LEU A C 1
ATOM 2150 O O . LEU A 1 291 ? -23.866 -3.327 28.452 1.00 96.62 291 LEU A O 1
ATOM 2154 N N . GLU A 1 292 ? -26.054 -2.954 28.792 1.00 95.94 292 GLU A N 1
ATOM 2155 C CA . GLU A 1 292 ? -26.471 -3.364 27.441 1.00 95.94 292 GLU A CA 1
ATOM 2156 C C . GLU A 1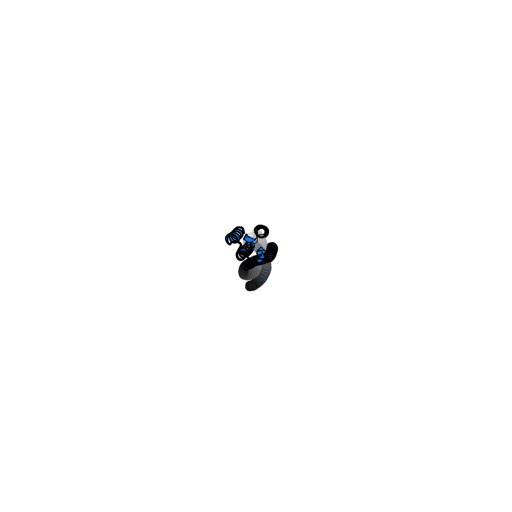 292 ? -25.830 -2.477 26.358 1.00 95.94 292 GLU A C 1
ATOM 2158 O O . GLU A 1 292 ? -25.319 -2.975 25.352 1.00 95.94 292 GLU A O 1
ATOM 2163 N N . GLY A 1 293 ? -25.785 -1.159 26.585 1.00 97.19 293 GLY A N 1
ATOM 2164 C CA . GLY A 1 293 ? -25.101 -0.219 25.696 1.00 97.19 293 GLY A CA 1
ATOM 2165 C C . GLY A 1 293 ? -23.601 -0.504 25.568 1.00 97.19 293 GLY A C 1
ATOM 2166 O O . GLY A 1 293 ? -23.067 -0.513 24.457 1.00 97.19 293 GLY A O 1
ATOM 2167 N N . ILE A 1 294 ? -22.927 -0.797 26.686 1.00 96.31 294 ILE A N 1
ATOM 2168 C CA . ILE A 1 294 ? -21.505 -1.174 26.702 1.00 96.31 294 ILE A CA 1
ATOM 2169 C C . ILE A 1 294 ? -21.275 -2.452 25.890 1.00 96.31 294 ILE A C 1
ATOM 2171 O O . ILE A 1 294 ? -20.378 -2.475 25.049 1.00 96.31 294 ILE A O 1
ATOM 2175 N N . GLN A 1 295 ? -22.100 -3.485 26.078 1.00 96.38 295 GLN A N 1
ATOM 2176 C CA . GLN A 1 295 ? -22.003 -4.733 25.312 1.00 96.38 295 GLN A CA 1
ATOM 2177 C C . GLN A 1 295 ? -22.160 -4.493 23.804 1.00 96.38 295 GLN A C 1
ATOM 2179 O O . GLN A 1 295 ? -21.401 -5.046 23.007 1.00 96.38 295 GLN A O 1
ATOM 2184 N N . GLY A 1 296 ? -23.085 -3.614 23.401 1.00 97.00 296 GLY A N 1
ATOM 2185 C CA . GLY A 1 296 ? -23.249 -3.214 22.002 1.00 97.00 296 GLY A CA 1
ATOM 2186 C C . GLY A 1 296 ? -22.005 -2.532 21.423 1.00 97.00 296 GLY A C 1
ATOM 2187 O O . GLY A 1 296 ? -21.542 -2.898 20.340 1.00 97.00 296 GLY A O 1
ATOM 2188 N N . VAL A 1 297 ? -21.420 -1.580 22.159 1.00 97.44 297 VAL A N 1
ATOM 2189 C CA . VAL A 1 297 ? -20.182 -0.893 21.751 1.00 97.44 297 VAL A CA 1
ATOM 2190 C C . VAL A 1 297 ? -19.021 -1.881 21.635 1.00 97.44 297 VAL A C 1
ATOM 2192 O O . VAL A 1 297 ? -18.313 -1.878 20.629 1.00 97.44 297 VAL A O 1
ATOM 2195 N N . VAL A 1 298 ? -18.845 -2.759 22.623 1.00 97.25 298 VAL A N 1
ATOM 2196 C CA . VAL A 1 298 ? -17.785 -3.775 22.628 1.00 97.25 298 VAL A CA 1
ATOM 2197 C C . VAL A 1 298 ? -17.944 -4.753 21.461 1.00 97.25 298 VAL A C 1
ATOM 2199 O O . VAL A 1 298 ? -16.963 -5.051 20.778 1.00 97.25 298 VAL A O 1
ATOM 2202 N N . GLY A 1 299 ? -19.170 -5.193 21.163 1.00 96.25 299 GLY A N 1
ATOM 2203 C CA . GLY A 1 299 ? -19.460 -6.008 19.981 1.00 96.25 299 GLY A CA 1
ATOM 2204 C C . GLY A 1 299 ? -19.081 -5.303 18.674 1.00 96.25 299 GLY A C 1
ATOM 2205 O O . GLY A 1 299 ? -18.458 -5.910 17.801 1.00 96.25 299 GLY A O 1
ATOM 2206 N N . GLY A 1 300 ? -19.372 -4.003 18.568 1.00 97.56 300 GLY A N 1
ATOM 2207 C CA . GLY A 1 300 ? -18.942 -3.168 17.444 1.00 97.56 300 GLY A CA 1
ATOM 2208 C C . GLY A 1 300 ? -17.419 -3.081 17.309 1.00 97.56 300 GLY A C 1
ATOM 2209 O O . GLY A 1 300 ? -16.895 -3.191 16.200 1.00 97.56 300 GLY A O 1
ATOM 2210 N N . VAL A 1 301 ? -16.694 -2.960 18.427 1.00 97.31 301 VAL A N 1
ATOM 2211 C CA . VAL A 1 301 ? -15.222 -2.975 18.435 1.00 97.31 301 VAL A CA 1
ATOM 2212 C C . VAL A 1 301 ? -14.692 -4.312 17.924 1.00 97.31 301 VAL A C 1
ATOM 2214 O O . VAL A 1 301 ? -13.839 -4.313 17.042 1.00 97.31 301 VAL A O 1
ATOM 2217 N N . VAL A 1 302 ? -15.208 -5.446 18.410 1.00 96.00 302 VAL A N 1
ATOM 2218 C CA . VAL A 1 302 ? -14.776 -6.782 17.955 1.00 96.00 302 VAL A CA 1
ATOM 2219 C C . VAL A 1 302 ? -15.008 -6.961 16.451 1.00 96.00 302 VAL A C 1
ATOM 2221 O O . VAL A 1 302 ? -14.115 -7.436 15.750 1.00 96.00 302 VAL A O 1
ATOM 2224 N N . ALA A 1 303 ? -16.164 -6.535 15.935 1.00 96.62 303 ALA A N 1
ATOM 2225 C CA . ALA A 1 303 ? -16.455 -6.591 14.504 1.00 96.62 303 ALA A CA 1
ATOM 2226 C C . ALA A 1 303 ? -15.496 -5.711 13.682 1.00 96.62 303 ALA A C 1
ATOM 2228 O O . ALA A 1 303 ? -14.973 -6.154 12.661 1.00 96.62 303 ALA A O 1
ATOM 2229 N N . ALA A 1 304 ? -15.208 -4.490 14.145 1.00 96.88 304 ALA A N 1
ATOM 2230 C CA . ALA A 1 304 ? -14.250 -3.604 13.489 1.00 96.88 304 ALA A CA 1
ATOM 2231 C C . ALA A 1 304 ? -12.830 -4.195 13.474 1.00 96.88 304 ALA A C 1
ATOM 2233 O O . ALA A 1 304 ? -12.151 -4.123 12.450 1.00 96.88 304 ALA A O 1
ATOM 2234 N N . GLN A 1 305 ? -12.393 -4.827 14.569 1.00 97.19 305 GLN A N 1
ATOM 2235 C CA . GLN A 1 305 ? -11.087 -5.489 14.618 1.00 97.19 305 GLN A CA 1
ATOM 2236 C C . GLN A 1 305 ? -11.000 -6.691 13.671 1.00 97.19 305 GLN A C 1
ATOM 2238 O O . GLN A 1 305 ? -9.954 -6.898 13.063 1.00 97.19 305 GLN A O 1
ATOM 2243 N N . ALA A 1 306 ? -12.087 -7.447 13.484 1.00 95.12 306 ALA A N 1
ATOM 2244 C CA . ALA A 1 306 ? -12.127 -8.530 12.500 1.00 95.12 306 ALA A CA 1
ATOM 2245 C C . ALA A 1 306 ? -11.943 -8.008 11.062 1.00 95.12 306 ALA A C 1
ATOM 2247 O O . ALA A 1 306 ? -11.195 -8.596 10.283 1.00 95.12 306 ALA A O 1
ATOM 2248 N N . THR A 1 307 ? -12.560 -6.871 10.728 1.00 98.00 307 THR A N 1
ATOM 2249 C CA . THR A 1 307 ? -12.353 -6.201 9.434 1.00 98.00 307 THR A CA 1
ATOM 2250 C C . THR A 1 307 ? -10.909 -5.725 9.264 1.00 98.00 307 THR A C 1
ATOM 2252 O O . THR A 1 307 ? -10.331 -5.905 8.195 1.00 98.00 307 THR A O 1
ATOM 2255 N N . ILE A 1 308 ? -10.305 -5.150 10.311 1.00 97.38 308 ILE A N 1
ATOM 2256 C CA . ILE A 1 308 ? -8.896 -4.727 10.280 1.00 97.38 308 ILE A CA 1
ATOM 2257 C C . ILE A 1 308 ? -7.976 -5.934 10.072 1.00 97.38 308 ILE A C 1
ATOM 2259 O O . ILE A 1 308 ? -7.069 -5.856 9.252 1.00 97.38 308 ILE A O 1
ATOM 2263 N N . ALA A 1 309 ? -8.220 -7.053 10.759 1.00 95.44 309 ALA A N 1
ATOM 2264 C CA . ALA A 1 309 ? -7.426 -8.269 10.598 1.00 95.44 309 ALA A CA 1
ATOM 2265 C C . ALA A 1 309 ? -7.469 -8.798 9.154 1.00 95.44 309 ALA A C 1
ATOM 2267 O O . ALA A 1 309 ? -6.423 -9.078 8.576 1.00 95.44 309 ALA A O 1
ATOM 2268 N N . ALA A 1 310 ? -8.654 -8.841 8.536 1.00 97.12 310 ALA A N 1
ATOM 2269 C CA . ALA A 1 310 ? -8.785 -9.237 7.134 1.00 97.12 310 ALA A CA 1
ATOM 2270 C C . ALA A 1 310 ? -8.022 -8.294 6.182 1.00 97.12 310 ALA A C 1
ATOM 2272 O O . ALA A 1 310 ? -7.353 -8.754 5.258 1.00 97.12 310 ALA A O 1
ATOM 2273 N N . ALA A 1 311 ? -8.079 -6.980 6.427 1.00 97.88 311 ALA A N 1
ATOM 2274 C CA . ALA A 1 311 ? -7.334 -5.998 5.639 1.00 97.88 311 ALA A CA 1
ATOM 2275 C C . ALA A 1 311 ? -5.810 -6.131 5.818 1.00 97.88 311 ALA A C 1
ATOM 2277 O O . ALA A 1 311 ? -5.065 -5.960 4.856 1.00 97.88 311 ALA A O 1
ATOM 2278 N N . VAL A 1 312 ? -5.342 -6.458 7.027 1.00 98.06 312 VAL A N 1
ATOM 2279 C CA . VAL A 1 312 ? -3.925 -6.733 7.319 1.00 98.06 312 VAL A CA 1
ATOM 2280 C C . VAL A 1 312 ? -3.433 -7.951 6.536 1.00 98.06 312 VAL A C 1
ATOM 2282 O O . VAL A 1 312 ? -2.371 -7.876 5.919 1.00 98.06 312 VAL A O 1
ATOM 2285 N N . ASP A 1 313 ? -4.210 -9.036 6.497 1.00 95.25 313 ASP A N 1
ATOM 2286 C CA . ASP A 1 313 ? -3.859 -10.239 5.733 1.00 95.25 313 ASP A CA 1
ATOM 2287 C C . ASP A 1 313 ? -3.752 -9.940 4.226 1.00 95.25 313 ASP A C 1
ATOM 2289 O O . ASP A 1 313 ? -2.779 -10.331 3.572 1.00 95.25 313 ASP A O 1
ATOM 2293 N N . GLU A 1 314 ? -4.709 -9.185 3.675 1.00 97.50 314 GLU A N 1
ATOM 2294 C CA . GLU A 1 314 ? -4.694 -8.760 2.270 1.00 97.50 314 GLU A CA 1
ATOM 2295 C C . GLU A 1 314 ? -3.491 -7.854 1.957 1.00 97.50 314 GLU A C 1
ATOM 2297 O O . GLU A 1 314 ? -2.772 -8.074 0.977 1.00 97.50 314 GLU A O 1
ATOM 2302 N N . GLN A 1 315 ? -3.217 -6.864 2.810 1.00 96.69 315 GLN A N 1
ATOM 2303 C CA . GLN A 1 315 ? -2.079 -5.956 2.645 1.00 96.69 315 GLN A CA 1
ATOM 2304 C C . GLN A 1 315 ? -0.732 -6.671 2.768 1.00 96.69 315 GLN A C 1
ATOM 2306 O O . GLN A 1 315 ? 0.209 -6.335 2.041 1.00 96.69 315 GLN A O 1
ATOM 2311 N N . SER A 1 316 ? -0.629 -7.663 3.654 1.00 96.12 316 SER A N 1
ATOM 2312 C CA . SER A 1 316 ? 0.568 -8.492 3.803 1.00 96.12 316 SER A CA 1
ATOM 2313 C C . SER A 1 316 ? 0.841 -9.286 2.523 1.00 96.12 316 SER A C 1
ATOM 2315 O O . SER A 1 316 ? 1.949 -9.232 1.981 1.00 96.12 316 SER A O 1
ATOM 2317 N N . ALA A 1 317 ? -0.192 -9.921 1.956 1.00 95.94 317 ALA A N 1
ATOM 2318 C CA . ALA A 1 317 ? -0.087 -10.632 0.685 1.00 95.94 317 ALA A CA 1
ATOM 2319 C C . ALA A 1 317 ? 0.306 -9.702 -0.479 1.00 95.94 317 ALA A C 1
ATOM 2321 O O . ALA A 1 317 ? 1.203 -10.033 -1.258 1.00 95.94 317 ALA A O 1
ATOM 2322 N N . ALA A 1 318 ? -0.315 -8.523 -0.581 1.00 96.19 318 ALA A N 1
ATOM 2323 C CA . ALA A 1 318 ? 0.001 -7.541 -1.620 1.00 96.19 318 ALA A CA 1
ATOM 2324 C C . ALA A 1 318 ? 1.443 -7.015 -1.503 1.00 96.19 318 ALA A C 1
ATOM 2326 O O . ALA A 1 318 ? 2.145 -6.873 -2.506 1.00 96.19 318 ALA A O 1
ATOM 2327 N N . THR A 1 319 ? 1.913 -6.780 -0.277 1.00 95.50 319 THR A N 1
ATOM 2328 C CA . THR A 1 319 ? 3.280 -6.313 -0.010 1.00 95.50 319 THR A CA 1
ATOM 2329 C C . THR A 1 319 ? 4.309 -7.391 -0.356 1.00 95.50 319 THR A C 1
ATOM 2331 O O . THR A 1 319 ? 5.328 -7.085 -0.974 1.00 95.50 319 THR A O 1
ATOM 2334 N N . ALA A 1 320 ? 4.032 -8.661 -0.048 1.00 93.44 320 ALA A N 1
ATOM 2335 C CA . ALA A 1 320 ? 4.885 -9.782 -0.444 1.00 93.44 320 ALA A CA 1
ATOM 2336 C C . ALA A 1 320 ? 4.982 -9.922 -1.978 1.00 93.44 320 ALA A C 1
ATOM 2338 O O . ALA A 1 320 ? 6.075 -10.101 -2.521 1.00 93.44 320 ALA A O 1
ATOM 2339 N N . GLN A 1 321 ? 3.862 -9.775 -2.697 1.00 95.94 321 GLN A N 1
ATOM 2340 C CA . GLN A 1 321 ? 3.858 -9.780 -4.166 1.00 95.94 321 GLN A CA 1
ATOM 2341 C C . GLN A 1 321 ? 4.660 -8.610 -4.747 1.00 95.94 321 GLN A C 1
ATOM 2343 O O . GLN A 1 321 ? 5.445 -8.803 -5.678 1.00 95.94 321 GLN A O 1
ATOM 2348 N N . ALA A 1 322 ? 4.511 -7.410 -4.178 1.00 94.25 322 ALA A N 1
ATOM 2349 C CA . ALA A 1 322 ? 5.291 -6.246 -4.582 1.00 94.25 322 ALA A CA 1
ATOM 2350 C C . ALA A 1 322 ? 6.794 -6.490 -4.380 1.00 94.25 322 ALA A C 1
ATOM 2352 O O . ALA A 1 322 ? 7.572 -6.285 -5.308 1.00 94.25 322 ALA A O 1
ATOM 2353 N N . GLN A 1 323 ? 7.209 -7.016 -3.223 1.00 93.75 323 GLN A N 1
ATOM 2354 C CA . GLN A 1 323 ? 8.609 -7.371 -2.962 1.00 93.75 323 GLN A CA 1
ATOM 2355 C C . GLN A 1 323 ? 9.161 -8.377 -3.985 1.00 93.75 323 GLN A C 1
ATOM 2357 O O . GLN A 1 323 ? 10.281 -8.210 -4.470 1.00 93.75 323 GLN A O 1
ATOM 2362 N N . GLN A 1 324 ? 8.376 -9.388 -4.368 1.00 94.25 324 GLN A N 1
ATOM 2363 C CA . GLN A 1 324 ? 8.786 -10.355 -5.388 1.00 94.25 324 GLN A CA 1
ATOM 2364 C C . GLN A 1 324 ? 8.946 -9.705 -6.773 1.00 94.25 324 GLN A C 1
ATOM 2366 O O . GLN A 1 324 ? 9.945 -9.948 -7.453 1.00 94.25 324 GLN A O 1
ATOM 2371 N N . ALA A 1 325 ? 8.003 -8.850 -7.181 1.00 94.19 325 ALA A N 1
ATOM 2372 C CA . ALA A 1 325 ? 8.087 -8.112 -8.442 1.00 94.19 325 ALA A CA 1
ATOM 2373 C C . ALA A 1 325 ? 9.324 -7.200 -8.484 1.00 94.19 325 ALA A C 1
ATOM 2375 O O . ALA A 1 325 ? 10.020 -7.118 -9.495 1.00 94.19 325 ALA A O 1
ATOM 2376 N N . MET A 1 326 ? 9.647 -6.570 -7.357 1.00 92.81 326 MET A N 1
ATOM 2377 C CA . MET A 1 326 ? 10.831 -5.731 -7.209 1.00 92.81 326 MET A CA 1
ATOM 2378 C C . MET A 1 326 ? 12.146 -6.513 -7.287 1.00 92.81 326 MET A C 1
ATOM 2380 O O . MET A 1 326 ? 13.100 -6.056 -7.922 1.00 92.81 326 MET A O 1
ATOM 2384 N N . ALA A 1 327 ? 12.208 -7.701 -6.685 1.00 90.88 327 ALA A N 1
ATOM 2385 C CA . ALA A 1 327 ? 13.360 -8.587 -6.828 1.00 90.88 327 ALA A CA 1
ATOM 2386 C C . ALA A 1 327 ? 13.569 -8.994 -8.299 1.00 90.88 327 ALA A C 1
ATOM 2388 O O . ALA A 1 327 ? 14.700 -8.969 -8.791 1.00 90.88 327 ALA A O 1
ATOM 2389 N N . GLY A 1 328 ? 12.477 -9.276 -9.021 1.00 93.25 328 GLY A N 1
ATOM 2390 C CA . GLY A 1 328 ? 12.496 -9.508 -10.469 1.00 93.25 328 GLY A CA 1
ATOM 2391 C C . GLY A 1 328 ? 13.050 -8.312 -11.247 1.00 93.25 328 GLY A C 1
ATOM 2392 O O . GLY A 1 328 ? 14.025 -8.458 -11.982 1.00 93.25 328 GLY A O 1
ATOM 2393 N N . ALA A 1 329 ? 12.511 -7.114 -11.007 1.00 91.75 329 ALA A N 1
ATOM 2394 C CA . ALA A 1 329 ? 12.964 -5.883 -11.658 1.00 91.75 329 ALA A CA 1
ATOM 2395 C C . ALA A 1 329 ? 14.450 -5.578 -11.387 1.00 91.75 329 ALA A C 1
ATOM 2397 O O . ALA A 1 329 ? 15.166 -5.135 -12.283 1.00 91.75 329 ALA A O 1
ATOM 2398 N N . THR A 1 330 ? 14.941 -5.866 -10.175 1.00 90.56 330 THR A N 1
ATOM 2399 C CA . THR A 1 330 ? 16.370 -5.733 -9.835 1.00 90.56 330 THR A CA 1
ATOM 2400 C C . THR A 1 330 ? 17.231 -6.664 -10.688 1.00 90.56 330 THR A C 1
ATOM 2402 O O . THR A 1 330 ? 18.254 -6.246 -11.232 1.00 90.56 330 THR A O 1
ATOM 2405 N N . SER A 1 331 ? 16.819 -7.929 -10.821 1.00 91.88 331 SER A N 1
ATOM 2406 C CA . SER A 1 331 ? 17.530 -8.919 -11.636 1.00 91.88 331 SER A CA 1
ATOM 2407 C C . SER A 1 331 ? 17.551 -8.529 -13.116 1.00 91.88 331 SER A C 1
ATOM 2409 O O . SER A 1 331 ? 18.580 -8.668 -13.775 1.00 91.88 331 SER A O 1
ATOM 2411 N N . GLU A 1 332 ? 16.437 -8.021 -13.645 1.00 92.06 332 GLU A N 1
ATOM 2412 C CA . GLU A 1 332 ? 16.341 -7.549 -15.031 1.00 92.06 332 GLU A CA 1
ATOM 2413 C C . GLU A 1 332 ? 17.208 -6.310 -15.278 1.00 92.06 332 GLU A C 1
ATOM 2415 O O . GLU A 1 332 ? 17.919 -6.244 -16.282 1.00 92.06 332 GLU A O 1
ATOM 2420 N N . ALA A 1 333 ? 17.214 -5.352 -14.345 1.00 89.56 333 ALA A N 1
ATOM 2421 C CA . ALA A 1 333 ? 18.081 -4.179 -14.414 1.00 89.56 333 ALA A CA 1
ATOM 2422 C C . ALA A 1 333 ? 19.569 -4.567 -14.414 1.00 89.56 333 ALA A C 1
ATOM 2424 O O . ALA A 1 333 ? 20.348 -4.034 -15.205 1.00 89.56 333 ALA A O 1
ATOM 2425 N N . ALA A 1 334 ? 19.966 -5.536 -13.584 1.00 89.00 334 ALA A N 1
ATOM 2426 C CA . ALA A 1 334 ? 21.334 -6.048 -13.563 1.00 89.00 334 ALA A CA 1
ATOM 2427 C C . ALA A 1 334 ? 21.720 -6.730 -14.889 1.00 89.00 334 ALA A C 1
ATOM 2429 O O . ALA A 1 334 ? 22.785 -6.445 -15.440 1.00 89.00 334 ALA A O 1
ATOM 2430 N N . ALA A 1 335 ? 20.836 -7.568 -15.440 1.00 92.06 335 ALA A N 1
ATOM 2431 C CA . ALA A 1 335 ? 21.058 -8.229 -16.725 1.00 92.06 335 ALA A CA 1
ATOM 2432 C C . ALA A 1 335 ? 21.168 -7.221 -17.884 1.00 92.06 335 ALA A C 1
ATOM 2434 O O . ALA A 1 335 ? 22.052 -7.345 -18.735 1.00 92.06 335 ALA A O 1
ATOM 2435 N N . MET A 1 336 ? 20.322 -6.184 -17.902 1.00 91.06 336 MET A N 1
ATOM 2436 C CA . MET A 1 336 ? 20.413 -5.103 -18.888 1.00 91.06 336 MET A CA 1
ATOM 2437 C C . MET A 1 336 ? 21.742 -4.354 -18.786 1.00 91.06 336 MET A C 1
ATOM 2439 O O . MET A 1 336 ? 22.390 -4.124 -19.807 1.00 91.06 336 MET A O 1
ATOM 2443 N N . ALA A 1 337 ? 22.184 -4.005 -17.576 1.00 88.06 337 ALA A N 1
ATOM 2444 C CA . ALA A 1 337 ? 23.465 -3.333 -17.375 1.00 88.06 337 ALA A CA 1
ATOM 2445 C C . ALA A 1 337 ? 24.646 -4.170 -17.904 1.00 88.06 337 ALA A C 1
ATOM 2447 O O . ALA A 1 337 ? 25.545 -3.631 -18.556 1.00 88.06 337 ALA A O 1
ATOM 2448 N N . GLU A 1 338 ? 24.625 -5.488 -17.684 1.00 90.50 338 GLU A N 1
ATOM 2449 C CA . GLU A 1 338 ? 25.640 -6.408 -18.204 1.00 90.50 338 GLU A CA 1
ATOM 2450 C C . GLU A 1 338 ? 25.625 -6.478 -19.740 1.00 90.50 338 GLU A C 1
ATOM 2452 O O . GLU A 1 338 ? 26.674 -6.339 -20.379 1.00 90.50 338 GLU A O 1
ATOM 2457 N N . GLN A 1 339 ? 24.442 -6.628 -20.346 1.00 90.75 339 GLN A N 1
ATOM 2458 C CA . GLN A 1 339 ? 24.278 -6.667 -21.802 1.00 90.75 339 GLN A CA 1
ATOM 2459 C C . GLN A 1 339 ? 24.739 -5.366 -22.466 1.00 90.75 339 GLN A C 1
ATOM 2461 O O . GLN A 1 339 ? 25.462 -5.405 -23.463 1.00 90.75 339 GLN A O 1
ATOM 2466 N N . LEU A 1 340 ? 24.385 -4.211 -21.898 1.00 89.19 340 LEU A N 1
ATOM 2467 C CA . LEU A 1 340 ? 24.832 -2.906 -22.390 1.00 89.19 340 LEU A CA 1
ATOM 2468 C C . LEU A 1 340 ? 26.355 -2.772 -22.305 1.00 89.19 340 LEU A C 1
ATOM 2470 O O . LEU A 1 340 ? 26.981 -2.322 -23.264 1.00 89.19 340 LEU A O 1
ATOM 2474 N N . GLY A 1 341 ? 26.961 -3.232 -21.206 1.00 85.88 341 GLY A N 1
ATOM 2475 C CA . GLY A 1 341 ? 28.415 -3.281 -21.059 1.00 85.88 341 GLY A CA 1
ATOM 2476 C C . GLY A 1 341 ? 29.091 -4.199 -22.082 1.00 85.88 341 GLY A C 1
ATOM 2477 O O . GLY A 1 341 ? 30.176 -3.888 -22.570 1.00 85.88 341 GLY A O 1
ATOM 2478 N N . ALA A 1 342 ? 28.458 -5.314 -22.456 1.00 88.38 342 ALA A N 1
ATOM 2479 C CA . ALA A 1 342 ? 28.957 -6.190 -23.512 1.00 88.38 342 ALA A CA 1
ATOM 2480 C C . ALA A 1 342 ? 28.891 -5.528 -24.898 1.00 88.38 342 ALA A C 1
ATOM 2482 O O . ALA A 1 342 ? 29.881 -5.566 -25.626 1.00 88.38 342 ALA A O 1
ATOM 2483 N N . VAL A 1 343 ? 27.776 -4.874 -25.242 1.00 86.62 343 VAL A N 1
ATOM 2484 C CA . VAL A 1 343 ? 27.623 -4.166 -26.526 1.00 86.62 343 VAL A CA 1
ATOM 2485 C C . VAL A 1 343 ? 28.586 -2.982 -26.624 1.00 86.62 343 VAL A C 1
ATOM 2487 O O . VAL A 1 343 ? 29.217 -2.804 -27.660 1.00 86.62 343 VAL A O 1
ATOM 2490 N N . ALA A 1 344 ? 28.768 -2.220 -25.544 1.00 79.69 344 ALA A N 1
ATOM 2491 C CA . ALA A 1 344 ? 29.705 -1.098 -25.506 1.00 79.69 344 ALA A CA 1
ATOM 2492 C C . ALA A 1 344 ? 31.177 -1.518 -25.686 1.00 79.69 344 ALA A C 1
ATOM 2494 O O . ALA A 1 344 ? 31.985 -0.700 -26.103 1.00 79.69 344 ALA A O 1
ATOM 2495 N N . ARG A 1 345 ? 31.535 -2.777 -25.387 1.00 79.12 345 ARG A N 1
ATOM 2496 C CA . ARG A 1 345 ? 32.873 -3.335 -25.670 1.00 79.12 345 ARG A CA 1
ATOM 2497 C C . ARG A 1 345 ? 33.046 -3.809 -27.116 1.00 79.12 345 ARG A C 1
ATOM 2499 O O . ARG A 1 345 ? 34.179 -4.003 -27.544 1.00 79.12 345 ARG A O 1
ATOM 2506 N N . LEU A 1 346 ? 31.946 -4.071 -27.825 1.00 74.88 346 LEU A N 1
ATOM 2507 C CA . LEU A 1 346 ? 31.939 -4.535 -29.218 1.00 74.88 346 LEU A CA 1
ATOM 2508 C C . LEU A 1 346 ? 31.832 -3.385 -30.232 1.00 74.88 346 LEU A C 1
ATOM 2510 O O . L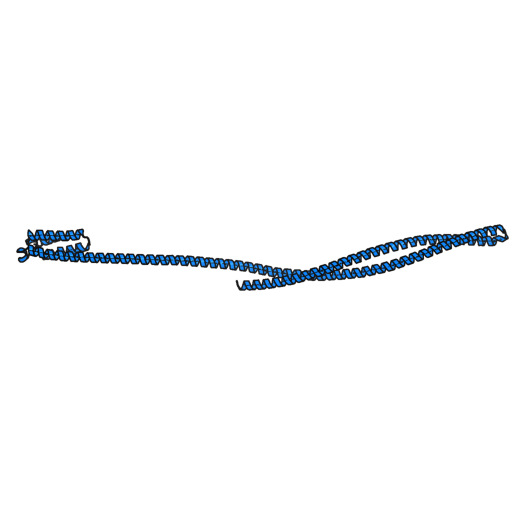EU A 1 346 ? 32.175 -3.586 -31.398 1.00 74.88 346 LEU A O 1
ATOM 2514 N N . ALA A 1 347 ? 31.307 -2.235 -29.801 1.00 59.59 347 ALA A N 1
ATOM 2515 C CA . ALA A 1 347 ? 31.173 -1.006 -30.583 1.00 59.59 347 ALA A CA 1
ATOM 2516 C C . ALA A 1 347 ? 32.453 -0.163 -30.528 1.00 59.59 347 ALA A C 1
ATOM 2518 O O . ALA A 1 347 ? 32.792 0.413 -31.586 1.00 59.59 347 ALA A O 1
#

Mean predicted aligned error: 14.25 Å

Secondary structure (DSSP, 8-state):
-HHHHHHHHHTTT-GGGGHHHHHHHHHHHHT--HHHHHHHHHHHHHHHHHHHHH-GGGT--SHHHHHSHHHHHHHHHHHHHHHHHHHHHHHHHHHHHHHHHHHHHHHHHHHHHHHHHHHHHHHHHHHHHHHHHHHHHHHHHHHHHHHHHHHHHHHHHHHHHHHHHHHHHHHHHHHHHHHHHHHHHHHHHHHHHHHHHHHHHHHHHHHHHHHHHHHHHHHHHHHHHHHHHHHHHHHHHHHHHHHHTGGGGHHHHHHHHHHHHHHHHHHHHHHHHHHHHHHHHHHHHHHHHHHHHHHHHHHHHHHHHHHHHHHHHHHHHHHHHHHHHHHHHHHHHHHHHHHHHHHHHH-

Nearest PDB structures (foldseek):
  8c5v-assembly1_I  TM=3.975E-01  e=9.968E-06  Escherichia coli
  6r1j-assembly1_D-2  TM=5.998E-01  e=1.334E-01  Aeromonas hydrophila J-1
  6h2f-assembly1_I  TM=5.856E-01  e=3.251E-01  Aeromonas hydrophila subsp. hydrophila AL09-71
  5nnv-assembly1_A  TM=4.730E-01  e=6.350E-02  Bacillus subtilis subsp. subtilis str. 168
  5xg2-assembly1_A  TM=3.892E-01  e=2.083E-01  Pyrococcus yayanosii CH1

Organism: NCBI:txid351215

Solvent-accessible surface area (backbone atoms only — not comparable to full-atom values): 17594 Å² total; per-residue (Å²): 111,70,67,43,56,51,49,20,50,76,56,58,2,40,57,78,48,54,55,48,52,56,55,50,48,56,57,43,45,72,70,71,43,69,67,65,34,51,52,50,53,51,50,52,53,53,50,46,56,53,38,28,71,79,39,30,64,50,48,33,69,48,72,73,36,59,80,38,28,69,62,50,45,52,54,51,51,52,51,53,50,52,51,51,51,52,49,53,49,53,45,55,52,52,52,52,53,50,53,51,51,49,54,52,52,51,54,50,52,49,49,53,50,51,51,50,49,51,53,50,51,54,48,50,53,50,49,55,51,51,51,51,51,53,48,52,51,51,54,50,50,54,51,49,54,54,48,50,54,52,50,53,55,47,46,54,49,33,52,50,49,46,50,52,46,52,51,52,49,53,51,51,52,53,49,51,54,51,43,55,49,51,43,52,50,35,54,51,50,38,55,52,32,54,50,53,42,50,55,39,50,54,50,47,54,50,46,54,51,49,54,53,52,49,53,52,51,47,53,50,34,52,50,51,30,51,50,19,54,52,44,27,52,52,19,49,53,44,31,53,52,16,58,72,53,44,86,82,15,52,71,53,29,53,54,19,47,52,49,26,50,53,17,54,51,46,31,52,52,25,53,52,50,47,55,51,48,53,52,52,50,51,52,46,54,52,51,48,56,52,38,55,51,49,45,53,52,35,51,51,50,42,54,51,31,53,54,50,46,54,50,34,55,52,50,50,54,51,50,52,52,49,53,51,54,45,54,50,52,46,54,51,34,52,51,50,46,51,52,50,54,52,50,66,73,75,106

Foldseek 3Di:
DVVLLVVLQVVQQPQVSCVVLLVVLLVQLVVVDPVSNVVSLVVNLVSLVVCLPPPVRSNDDDPVCVVPSVVVSVVVNVVSVVSSVVSVVVSVVVVVVVVVVVVVVVVVVVVVVVVVVVVVVVVVVVVVVVVVVVVVVVVVVVVVVVVVVVLVVLLVVLVVLLVVLVVVLVVLVVLLVVLVVLLVVLVVLLVVLVVLLVVLVVLLVVLVVVLVVLVVLLVVLVVQLVVLVVQLVVLVVQLVVLVVVPPVSVVSNVVSVVSNVVSVVSNVVSVVSNVVSVVVNVVSVVSNVVSVVSNVVSVVSNVVSVVSNVVSVVSNVVSVVVSVVSVVSNVVSVVSSVVSVVVSVVD